Protein AF-0000000077902757 (afdb_homodimer)

pLDDT: mean 92.65, std 9.62, range [44.28, 98.81]

Secondary structure (DSSP, 8-state):
-EEEEEE-GGGHHHHHHHHHHTHHHHTTSEEEE-HHHHHHHHHHH---EEE---GGGTHHHHHHHHHHTT--SEEEEE--TTT--TTS--HHHHHHHHHHHT--EESSHHHHHHHHHHHHHTTTTHHHHHS---/-EEEEEE-GGGHHHHHHHHHHTHHHHTTSEEEE-HHHHHHHHHHH---EEE---GGGTHHHHHHHHHHTT--SEEEEE--TTT--TTS--HHHHHHHHHHHT--EESSHHHHHHHHHHHHHTTTTHHHHHS---

Foldseek 3Di:
DEEEEAEFPVCLVVSLVLCQVLVVLPLVHAAEYEAVSQVSNCVSHVRDYHYDHHQLVCRLVVVLVCLLVLNHQEYEYAYDPPDGDPSGDDPPSSVVSCVVSVHHYDHHDVSVVVVSVCSVVCVSVVSCVVPVPD/DEEEEAEFPVCLVVSLVLCQVLVVLPLVHAAEYEAVSQVSNCVSHVRDYHYDHHQLVCRLVVVLVCLLVLNHQEYEYAYDPPDGDPSGDDPPSSVVSCVVSVHHYDHHDVSVVVVSVCSVVCVSVVSCVVPVPD

Nearest PDB structures (foldseek):
  2xw6-assembly1_A  TM=9.861E-01  e=8.939E-17  Thermus sp. GH5
  1wo8-assembly1_A  TM=9.635E-01  e=6.778E-16  Thermus thermophilus HB8
  6f2c-assembly2_G  TM=9.630E-01  e=8.195E-16  Bacillus subtilis subsp. subtilis str. 168
  6phe-assembly1_B  TM=9.758E-01  e=2.404E-15  Elizabethkingia anophelis NUHP1
  1vmd-assembly1_A  TM=9.734E-01  e=1.143E-13  Thermotoga maritima

InterPro domains:
  IPR004363 Methylglyoxal synthase [MF_00549] (1-120)
  IPR004363 Methylglyoxal synthase [NF003559] (2-121)
  IPR004363 Methylglyoxal synthase [PIRSF006614] (1-131)
  IPR004363 Methylglyoxal synthase [PTHR30492] (2-118)
  IPR004363 Methylglyoxal synthase [TIGR00160] (2-121)
  IPR004363 Methylglyoxal synthase [cd01422] (2-116)
  IPR011607 Methylglyoxal synthase-like domain [PF02142] (15-107)
  IPR011607 Methylglyoxal synthase-like domain [PS51855] (1-134)
  IPR011607 Methylglyoxal synthase-like domain [SM00851] (14-107)
  IPR036914 Methylglyoxal synthase-like domain superfamily [G3DSA:3.40.50.1380] (1-133)
  IPR036914 Methylglyoxal synthase-like domain superfamily [SSF52335] (1-133)

Organism: NCBI:txid853

Sequence (268 aa):
MTIALIAHDSKKELMVQFCTAYCRILSQHKLVATGTTGKMIAEATGLQVQRFLAGVQGGDQQIASRIACNEVDLLLFFRDPINAKPSEPNEMTLLRLCDVHNIPMATNIATAEVLIHGLERGDLDWRDIVHPQNMTIALIAHDSKKELMVQFCTAYCRILSQHKLVATGTTGKMIAEATGLQVQRFLAGVQGGDQQIASRIACNEVDLLLFFRDPINAKPSEPNEMTLLRLCDVHNIPMATNIATAEVLIHGLERGDLDWRDIVHPQN

Structure (mmCIF, N/CA/C/O backbone):
data_AF-0000000077902757-model_v1
#
loop_
_entity.id
_entity.type
_entity.pdbx_description
1 polymer 'Methylglyoxal synthase'
#
loop_
_atom_site.group_PDB
_atom_site.id
_atom_site.type_symbol
_atom_site.label_atom_id
_atom_site.label_alt_id
_atom_site.label_comp_id
_atom_site.label_asym_id
_atom_site.label_entity_id
_atom_site.label_seq_id
_atom_site.pdbx_PDB_ins_code
_atom_site.Cartn_x
_atom_site.Cartn_y
_atom_site.Cartn_z
_atom_site.occupancy
_atom_site.B_iso_or_equiv
_atom_site.auth_seq_id
_atom_site.auth_comp_id
_atom_site.auth_asym_id
_atom_site.auth_atom_id
_atom_site.pdbx_PDB_model_num
ATOM 1 N N . MET A 1 1 ? -9.406 -9.25 -13.242 1 93.81 1 MET A N 1
ATOM 2 C CA . MET A 1 1 ? -8.195 -8.469 -12.992 1 93.81 1 MET A CA 1
ATOM 3 C C . MET A 1 1 ? -6.992 -9.383 -12.797 1 93.81 1 MET A C 1
ATOM 5 O O . MET A 1 1 ? -7.145 -10.547 -12.43 1 93.81 1 MET A O 1
ATOM 9 N N . THR A 1 2 ? -5.824 -8.898 -13.133 1 97.06 2 THR A N 1
ATOM 10 C CA . THR A 1 2 ? -4.59 -9.656 -12.938 1 97.06 2 THR A CA 1
ATOM 11 C C . THR A 1 2 ? -3.889 -9.234 -11.656 1 97.06 2 THR A C 1
ATOM 13 O O . THR A 1 2 ? -3.568 -8.055 -11.477 1 97.06 2 THR A O 1
ATOM 16 N N . ILE A 1 3 ? -3.643 -10.227 -10.789 1 98.38 3 ILE A N 1
ATOM 17 C CA . ILE A 1 3 ? -3.004 -9.977 -9.508 1 98.38 3 ILE A CA 1
ATOM 18 C C . ILE A 1 3 ? -1.622 -10.625 -9.477 1 98.38 3 ILE A C 1
ATOM 20 O O . ILE A 1 3 ? -1.487 -11.82 -9.727 1 98.38 3 ILE A O 1
ATOM 24 N N . ALA A 1 4 ? -0.635 -9.82 -9.234 1 98.62 4 ALA A N 1
ATOM 25 C CA . ALA A 1 4 ? 0.728 -10.328 -9.102 1 98.62 4 ALA A CA 1
ATOM 26 C C . ALA A 1 4 ? 1.08 -10.594 -7.645 1 98.62 4 ALA A C 1
ATOM 28 O O . ALA A 1 4 ? 0.84 -9.75 -6.777 1 98.62 4 ALA A O 1
ATOM 29 N N . LEU A 1 5 ? 1.651 -11.758 -7.391 1 98.5 5 LEU A N 1
ATOM 30 C CA . LEU A 1 5 ? 2.016 -12.203 -6.055 1 98.5 5 LEU A CA 1
ATOM 31 C C . LEU A 1 5 ? 3.52 -12.445 -5.949 1 98.5 5 LEU A C 1
ATOM 33 O O . LEU A 1 5 ? 4.07 -13.273 -6.676 1 98.5 5 LEU A O 1
ATOM 37 N N . ILE A 1 6 ? 4.191 -11.688 -5.145 1 97.25 6 ILE A N 1
ATOM 38 C CA . ILE A 1 6 ? 5.621 -11.805 -4.879 1 97.25 6 ILE A CA 1
ATOM 39 C C . ILE A 1 6 ? 5.867 -11.82 -3.373 1 97.25 6 ILE A C 1
ATOM 41 O O . ILE A 1 6 ? 5.227 -11.07 -2.627 1 97.25 6 ILE A O 1
ATOM 45 N N . ALA A 1 7 ? 6.734 -12.656 -2.916 1 96.44 7 ALA A N 1
ATOM 46 C CA . ALA A 1 7 ? 7.082 -12.672 -1.496 1 96.44 7 ALA A CA 1
ATOM 47 C C . ALA A 1 7 ? 8.562 -12.961 -1.295 1 96.44 7 ALA A C 1
ATOM 49 O O . ALA A 1 7 ? 9.141 -13.797 -1.994 1 96.44 7 ALA A O 1
ATOM 50 N N . HIS A 1 8 ? 9.164 -12.242 -0.387 1 95.06 8 HIS A N 1
ATOM 51 C CA . HIS A 1 8 ? 10.469 -12.664 0.106 1 95.06 8 HIS A CA 1
ATOM 52 C C . HIS A 1 8 ? 10.391 -14.039 0.765 1 95.06 8 HIS A C 1
ATOM 54 O O . HIS A 1 8 ? 9.32 -14.469 1.194 1 95.06 8 HIS A O 1
ATOM 60 N N . ASP A 1 9 ? 11.516 -14.672 0.869 1 93.81 9 ASP A N 1
ATOM 61 C CA . ASP A 1 9 ? 11.562 -16.047 1.339 1 93.81 9 ASP A CA 1
ATOM 62 C C . ASP A 1 9 ? 10.914 -16.188 2.715 1 93.81 9 ASP A C 1
ATOM 64 O O . ASP A 1 9 ? 10.094 -17.078 2.932 1 93.81 9 ASP A O 1
ATOM 68 N N . SER A 1 10 ? 11.203 -15.312 3.605 1 95 10 SER A N 1
ATOM 69 C CA . SER A 1 10 ? 10.719 -15.391 4.98 1 95 10 SER A CA 1
ATOM 70 C C . SER A 1 10 ? 9.234 -15.07 5.062 1 95 10 SER A C 1
ATOM 72 O O . SER A 1 10 ? 8.609 -15.266 6.109 1 95 10 SER A O 1
ATOM 74 N N . LYS A 1 11 ? 8.633 -14.602 3.961 1 96.62 11 LYS A N 1
ATOM 75 C CA . LYS A 1 11 ? 7.234 -14.18 3.971 1 96.62 11 LYS A CA 1
ATOM 76 C C . LYS A 1 11 ? 6.379 -15.086 3.092 1 96.62 11 LYS A C 1
ATOM 78 O O . LYS A 1 11 ? 5.172 -14.875 2.963 1 96.62 11 LYS A O 1
ATOM 83 N N . LYS A 1 12 ? 6.969 -16.094 2.482 1 97.19 12 LYS A N 1
ATOM 84 C CA . LYS A 1 12 ? 6.242 -16.969 1.566 1 97.19 12 LYS A CA 1
ATOM 85 C C . LYS A 1 12 ? 5.145 -17.734 2.295 1 97.19 12 LYS A C 1
ATOM 87 O O . LYS A 1 12 ? 4.043 -17.906 1.764 1 97.19 12 LYS A O 1
ATOM 92 N N . GLU A 1 13 ? 5.453 -18.172 3.492 1 98 13 GLU A N 1
ATOM 93 C CA . GLU A 1 13 ? 4.406 -18.859 4.242 1 98 13 GLU A CA 1
ATOM 94 C C . GLU A 1 13 ? 3.24 -17.938 4.551 1 98 13 GLU A C 1
ATOM 96 O O . GLU A 1 13 ? 2.078 -18.344 4.477 1 98 13 GLU A O 1
ATOM 101 N N . LEU A 1 14 ? 3.561 -16.719 4.895 1 98.12 14 LEU A N 1
ATOM 102 C CA . LEU A 1 14 ? 2.523 -15.727 5.129 1 98.12 14 LEU A CA 1
ATOM 103 C C . LEU A 1 14 ? 1.689 -15.5 3.873 1 98.12 14 LEU A C 1
ATOM 105 O O . LEU A 1 14 ? 0.463 -15.391 3.947 1 98.12 14 LEU A O 1
ATOM 109 N N . MET A 1 15 ? 2.316 -15.461 2.727 1 98.5 15 MET A N 1
ATOM 110 C CA . MET A 1 15 ? 1.624 -15.312 1.448 1 98.5 15 MET A CA 1
ATOM 111 C C . MET A 1 15 ? 0.686 -16.484 1.202 1 98.5 15 MET A C 1
ATOM 113 O O . MET A 1 15 ? -0.459 -16.297 0.787 1 98.5 15 MET A O 1
ATOM 117 N N . VAL A 1 16 ? 1.166 -17.641 1.497 1 98.81 16 VAL A N 1
ATOM 118 C CA . VAL A 1 16 ? 0.348 -18.844 1.322 1 98.81 16 VAL A CA 1
ATOM 119 C C . VAL A 1 16 ? -0.871 -18.766 2.24 1 98.81 16 VAL A C 1
ATOM 121 O O . VAL A 1 16 ? -1.995 -19.047 1.811 1 98.81 16 VAL A O 1
ATOM 124 N N . GLN A 1 17 ? -0.673 -18.391 3.477 1 98.75 17 GLN A N 1
ATOM 125 C CA . GLN A 1 17 ? -1.773 -18.25 4.426 1 98.75 17 GLN A CA 1
ATOM 126 C C . GLN A 1 17 ? -2.783 -17.219 3.947 1 98.75 17 GLN A C 1
ATOM 128 O O . GLN A 1 17 ? -3.994 -17.422 4.035 1 98.75 17 GLN A O 1
ATOM 133 N N . PHE A 1 18 ? -2.246 -16.109 3.473 1 98.62 18 PHE A N 1
ATOM 134 C CA . PHE A 1 18 ? -3.098 -15.055 2.939 1 98.62 18 PHE A CA 1
ATOM 135 C C . PHE A 1 18 ? -3.951 -15.578 1.788 1 98.62 18 PHE A C 1
ATOM 137 O O . PHE A 1 18 ? -5.164 -15.367 1.768 1 98.62 18 PHE A O 1
ATOM 144 N N . CYS A 1 19 ? -3.316 -16.281 0.844 1 98.75 19 CYS A N 1
ATOM 145 C CA . CYS A 1 19 ? -4.027 -16.781 -0.323 1 98.75 19 CYS A CA 1
ATOM 146 C C . CYS A 1 19 ? -5.027 -17.859 0.076 1 98.75 19 CYS A C 1
ATOM 148 O O . CYS A 1 19 ? -6.09 -17.984 -0.538 1 98.75 19 CYS A O 1
ATOM 150 N N . THR A 1 20 ? -4.684 -18.609 1.102 1 98.75 20 THR A N 1
ATOM 151 C CA . THR A 1 20 ? -5.621 -19.609 1.62 1 98.75 20 THR A CA 1
ATOM 152 C C . THR A 1 20 ? -6.852 -18.922 2.213 1 98.75 20 THR A C 1
ATOM 154 O O . THR A 1 20 ? -7.984 -19.312 1.914 1 98.75 20 THR A O 1
ATOM 157 N N . ALA A 1 21 ? -6.656 -17.938 3 1 98.31 21 ALA A N 1
ATOM 158 C CA . ALA A 1 21 ? -7.738 -17.234 3.68 1 98.31 21 ALA A CA 1
ATOM 159 C C . ALA A 1 21 ? -8.664 -16.547 2.678 1 98.31 21 ALA A C 1
ATOM 161 O O . ALA A 1 21 ? -9.875 -16.453 2.9 1 98.31 21 ALA A O 1
ATOM 162 N N . TYR A 1 22 ? -8.078 -16.125 1.622 1 98.19 22 TYR A N 1
ATOM 163 C CA . TYR A 1 22 ? -8.875 -15.344 0.684 1 98.19 22 TYR A CA 1
ATOM 164 C C . TYR A 1 22 ? -9.008 -16.062 -0.653 1 98.19 22 TYR A C 1
ATOM 166 O O . TYR A 1 22 ? -9.133 -15.422 -1.699 1 98.19 22 TYR A O 1
ATOM 174 N N . CYS A 1 23 ? -8.969 -17.312 -0.628 1 98.44 23 CYS A N 1
ATOM 175 C CA . CYS A 1 23 ? -8.992 -18.188 -1.799 1 98.44 23 CYS A CA 1
ATOM 176 C C . CYS A 1 23 ? -10.234 -17.938 -2.643 1 98.44 23 CYS A C 1
ATOM 178 O O . CYS A 1 23 ? -10.156 -17.891 -3.873 1 98.44 23 CYS A O 1
ATOM 180 N N . ARG A 1 24 ? -11.328 -17.719 -2.057 1 97.81 24 ARG A N 1
ATOM 181 C CA . ARG A 1 24 ? -12.578 -17.5 -2.766 1 97.81 24 ARG A CA 1
ATOM 182 C C . ARG A 1 24 ? -12.516 -16.234 -3.625 1 97.81 24 ARG A C 1
ATOM 184 O O . ARG A 1 24 ? -12.961 -16.234 -4.773 1 97.81 24 ARG A O 1
ATOM 191 N N . ILE A 1 25 ? -11.969 -15.203 -3.074 1 97.88 25 ILE A N 1
ATOM 192 C CA . ILE A 1 25 ? -11.867 -13.945 -3.803 1 97.88 25 ILE A CA 1
ATOM 193 C C . ILE A 1 25 ? -10.82 -14.07 -4.902 1 97.88 25 ILE A C 1
ATOM 195 O O . ILE A 1 25 ? -11.07 -13.703 -6.055 1 97.88 25 ILE A O 1
ATOM 199 N N . LEU A 1 26 ? -9.664 -14.664 -4.598 1 98.31 26 LEU A N 1
ATOM 200 C CA . LEU A 1 26 ? -8.523 -14.734 -5.504 1 98.31 26 LEU A CA 1
ATOM 201 C C . LEU A 1 26 ? -8.828 -15.641 -6.688 1 98.31 26 LEU A C 1
ATOM 203 O O . LEU A 1 26 ? -8.336 -15.414 -7.797 1 98.31 26 LEU A O 1
ATOM 207 N N . SER A 1 27 ? -9.688 -16.641 -6.473 1 98.31 27 SER A N 1
ATOM 208 C CA . SER A 1 27 ? -9.992 -17.625 -7.512 1 98.31 27 SER A CA 1
ATOM 209 C C . SER A 1 27 ? -10.758 -16.984 -8.664 1 98.31 27 SER A C 1
ATOM 211 O O . SER A 1 27 ? -10.859 -17.562 -9.75 1 98.31 27 SER A O 1
ATOM 213 N N . GLN A 1 28 ? -11.258 -15.805 -8.469 1 97.25 28 GLN A N 1
ATOM 214 C CA . GLN A 1 28 ? -12.039 -15.117 -9.484 1 97.25 28 GLN A CA 1
ATOM 215 C C . GLN A 1 28 ? -11.156 -14.234 -10.359 1 97.25 28 GLN A C 1
ATOM 217 O O . GLN A 1 28 ? -11.656 -13.531 -11.242 1 97.25 28 GLN A O 1
ATOM 222 N N . HIS A 1 29 ? -9.883 -14.297 -10.203 1 97.31 29 HIS A N 1
ATOM 223 C CA . HIS A 1 29 ? -8.945 -13.43 -10.898 1 97.31 29 HIS A CA 1
ATOM 224 C C . HIS A 1 29 ? -7.785 -14.227 -11.484 1 97.31 29 HIS A C 1
ATOM 226 O O . HIS A 1 29 ? -7.629 -15.414 -11.188 1 97.31 29 HIS A O 1
ATOM 232 N N . LYS A 1 30 ? -7.098 -13.578 -12.422 1 97.88 30 LYS A N 1
ATOM 233 C CA . LYS A 1 30 ? -5.855 -14.156 -12.93 1 97.88 30 LYS A CA 1
ATOM 234 C C . LYS A 1 30 ? -4.695 -13.891 -11.977 1 97.88 30 LYS A C 1
ATOM 236 O O . LYS A 1 30 ? -4.422 -12.742 -11.617 1 97.88 30 LYS A O 1
ATOM 241 N N . LEU A 1 31 ? -4.074 -14.969 -11.578 1 98.69 31 LEU A N 1
ATOM 242 C CA . LEU A 1 31 ? -2.959 -14.836 -10.641 1 98.69 31 LEU A CA 1
ATOM 243 C C . LEU A 1 31 ? -1.633 -15.125 -11.336 1 98.69 31 LEU A C 1
ATOM 245 O O . LEU A 1 31 ? -1.51 -16.109 -12.062 1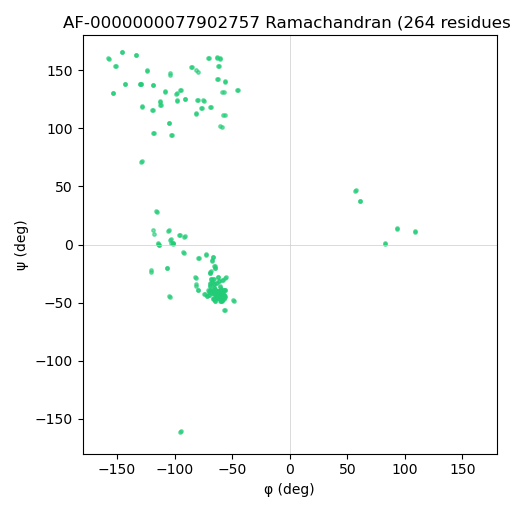 98.69 31 LEU A O 1
ATOM 249 N N . VAL A 1 32 ? -0.68 -14.266 -11.148 1 98.69 32 VAL A N 1
ATOM 250 C CA . VAL A 1 32 ? 0.696 -14.492 -11.578 1 98.69 32 VAL A CA 1
ATOM 251 C C . VAL A 1 32 ? 1.639 -14.367 -10.383 1 98.69 32 VAL A C 1
ATOM 253 O O . VAL A 1 32 ? 1.383 -13.594 -9.461 1 98.69 32 VAL A O 1
ATOM 256 N N . ALA A 1 33 ? 2.74 -15.109 -10.422 1 98.31 33 ALA A N 1
ATOM 257 C CA . ALA A 1 33 ? 3.662 -15.094 -9.289 1 98.31 33 ALA A CA 1
ATOM 258 C C . ALA A 1 33 ? 5.062 -15.523 -9.719 1 98.31 33 ALA A C 1
ATOM 260 O O . ALA A 1 33 ? 5.238 -16.109 -10.797 1 98.31 33 ALA A O 1
ATOM 261 N N . THR A 1 34 ? 6.016 -15.141 -8.891 1 96.06 34 THR A N 1
ATOM 262 C CA . THR A 1 34 ? 7.34 -15.727 -9.078 1 96.06 34 THR A CA 1
ATOM 263 C C . THR A 1 34 ? 7.297 -17.234 -8.852 1 96.06 34 THR A C 1
ATOM 265 O O . THR A 1 34 ? 6.379 -17.75 -8.211 1 96.06 34 THR A O 1
ATOM 268 N N . GLY A 1 35 ? 8.281 -17.922 -9.344 1 95.94 35 GLY A N 1
ATOM 269 C CA . GLY A 1 35 ? 8.25 -19.359 -9.484 1 95.94 35 GLY A CA 1
ATOM 270 C C . GLY A 1 35 ? 7.992 -20.078 -8.172 1 95.94 35 GLY A C 1
ATOM 271 O O . GLY A 1 35 ? 7.023 -20.844 -8.055 1 95.94 35 GLY A O 1
ATOM 272 N N . THR A 1 36 ? 8.797 -19.859 -7.164 1 95.12 36 THR A N 1
ATOM 273 C CA . THR A 1 36 ? 8.68 -20.578 -5.898 1 95.12 36 THR A CA 1
ATOM 274 C C . THR A 1 36 ? 7.426 -20.141 -5.148 1 95.12 36 THR A C 1
ATOM 276 O O . THR A 1 36 ? 6.676 -20.984 -4.645 1 95.12 36 THR A O 1
ATOM 279 N N . THR A 1 37 ? 7.121 -18.891 -5.09 1 97 37 THR A N 1
ATOM 280 C CA . THR A 1 37 ? 5.918 -18.375 -4.445 1 97 37 THR A CA 1
ATOM 281 C C . THR A 1 37 ? 4.668 -18.969 -5.086 1 97 37 THR A C 1
ATOM 283 O O . THR A 1 37 ? 3.779 -19.453 -4.387 1 97 37 THR A O 1
ATOM 286 N N . GLY A 1 38 ? 4.633 -18.938 -6.387 1 98.31 38 GLY A N 1
ATOM 287 C CA . GLY A 1 38 ? 3.486 -19.469 -7.109 1 98.31 38 GLY A CA 1
ATOM 288 C C . GLY A 1 38 ? 3.262 -20.953 -6.875 1 98.31 38 GLY A C 1
ATOM 289 O O . GLY A 1 38 ? 2.121 -21.391 -6.73 1 98.31 38 GLY A O 1
ATOM 290 N N . LYS A 1 39 ? 4.355 -21.672 -6.859 1 98.38 39 LYS A N 1
ATOM 291 C CA . LYS A 1 39 ? 4.262 -23.109 -6.613 1 98.38 39 LYS A CA 1
ATOM 292 C C . LYS A 1 39 ? 3.652 -23.391 -5.242 1 98.38 39 LYS A C 1
ATOM 294 O O . LYS A 1 39 ? 2.727 -24.188 -5.121 1 98.38 39 LYS A O 1
ATOM 299 N N . MET A 1 40 ? 4.141 -22.703 -4.238 1 98.5 40 MET A N 1
ATOM 300 C CA . MET A 1 40 ? 3.672 -22.906 -2.873 1 98.5 40 MET A CA 1
ATOM 301 C C . MET A 1 40 ? 2.193 -22.562 -2.748 1 98.5 40 MET A C 1
ATOM 303 O O . MET A 1 40 ? 1.435 -23.281 -2.09 1 98.5 40 MET A O 1
ATOM 307 N N . ILE A 1 41 ? 1.804 -21.484 -3.393 1 98.75 41 ILE A N 1
ATOM 308 C CA . ILE A 1 41 ? 0.412 -21.047 -3.35 1 98.75 41 ILE A CA 1
ATOM 309 C C . ILE A 1 41 ? -0.476 -22.078 -4.031 1 98.75 41 ILE A C 1
ATOM 311 O O . ILE A 1 41 ? -1.488 -22.5 -3.467 1 98.75 41 ILE A O 1
ATOM 315 N N . ALA A 1 42 ? -0.074 -22.484 -5.219 1 98.69 42 ALA A N 1
ATOM 316 C CA . ALA A 1 42 ? -0.876 -23.438 -5.988 1 98.69 42 ALA A CA 1
ATOM 317 C C . ALA A 1 42 ? -1.033 -24.75 -5.234 1 98.69 42 ALA A C 1
ATOM 319 O O . ALA A 1 42 ? -2.133 -25.312 -5.164 1 98.69 42 ALA A O 1
ATOM 320 N N . GLU A 1 43 ? -0.022 -25.219 -4.699 1 98.62 43 GLU A N 1
ATOM 321 C CA . GLU A 1 43 ? -0.038 -26.5 -3.992 1 98.62 43 GLU A CA 1
ATOM 322 C C . GLU A 1 43 ? -0.913 -26.422 -2.744 1 98.62 43 GLU A C 1
ATOM 324 O O . GLU A 1 43 ? -1.611 -27.375 -2.412 1 98.62 43 GLU A O 1
ATOM 329 N N . ALA A 1 44 ? -0.906 -25.312 -2.062 1 98.56 44 ALA A N 1
ATOM 330 C CA . ALA A 1 44 ? -1.602 -25.188 -0.785 1 98.56 44 ALA A CA 1
ATOM 331 C C . ALA A 1 44 ? -3.088 -24.906 -0.997 1 98.56 44 ALA A C 1
ATOM 333 O O . ALA A 1 44 ? -3.92 -25.281 -0.167 1 98.56 44 ALA A O 1
ATOM 334 N N . THR A 1 45 ? -3.436 -24.281 -2.078 1 98.38 45 THR A N 1
ATOM 335 C CA . THR A 1 45 ? -4.789 -23.734 -2.17 1 98.38 45 THR A CA 1
ATOM 336 C C . THR A 1 45 ? -5.527 -24.344 -3.361 1 98.38 45 THR A C 1
ATOM 338 O O . THR A 1 45 ? -6.754 -24.25 -3.447 1 98.38 45 THR A O 1
ATOM 341 N N . GLY A 1 46 ? -4.809 -24.828 -4.332 1 98.31 46 GLY A N 1
ATOM 342 C CA . GLY A 1 46 ? -5.406 -25.297 -5.57 1 98.31 46 GLY A CA 1
ATOM 343 C C . GLY A 1 46 ? -5.684 -24.172 -6.559 1 98.31 46 GLY A C 1
ATOM 344 O O . GLY A 1 46 ? -6.195 -24.422 -7.652 1 98.31 46 GLY A O 1
ATOM 345 N N . LEU A 1 47 ? -5.355 -22.969 -6.238 1 98.56 47 LEU A N 1
ATOM 346 C CA . LEU A 1 47 ? -5.535 -21.844 -7.145 1 98.56 47 LEU A CA 1
ATOM 347 C C . LEU A 1 47 ? -4.684 -22 -8.398 1 98.56 47 LEU A C 1
ATOM 349 O O . LEU A 1 47 ? -3.555 -22.5 -8.328 1 98.56 47 LEU A O 1
ATOM 353 N N . GLN A 1 48 ? -5.215 -21.609 -9.508 1 98.31 48 GLN A N 1
ATOM 354 C CA . GLN A 1 48 ? -4.414 -21.516 -10.719 1 98.31 48 GLN A CA 1
ATOM 355 C C . GLN A 1 48 ? -3.518 -20.281 -10.711 1 98.31 48 GLN A C 1
ATOM 357 O O . GLN A 1 48 ? -4.012 -19.156 -10.68 1 98.31 48 GLN A O 1
ATOM 362 N N . VAL A 1 49 ? -2.248 -20.5 -10.742 1 98.62 49 VAL A N 1
ATOM 363 C CA . VAL A 1 49 ? -1.273 -19.422 -10.695 1 98.62 49 VAL A CA 1
ATOM 364 C C . VAL A 1 49 ? -0.281 -19.562 -11.844 1 98.62 49 VAL A C 1
ATOM 366 O O . VAL A 1 49 ? 0.363 -20.609 -11.992 1 98.62 49 VAL A O 1
ATOM 369 N N . GLN A 1 50 ? -0.231 -18.594 -12.711 1 98.69 50 GLN A N 1
ATOM 370 C CA . GLN A 1 50 ? 0.863 -18.562 -13.672 1 98.69 50 GLN A CA 1
ATOM 371 C C . GLN A 1 50 ? 2.193 -18.266 -12.984 1 98.69 50 GLN A C 1
ATOM 373 O O . GLN A 1 50 ? 2.371 -17.203 -12.398 1 98.69 50 GLN A O 1
ATOM 378 N N . ARG A 1 51 ? 3.064 -19.188 -13.094 1 98.19 51 ARG A N 1
ATOM 379 C CA . ARG A 1 51 ? 4.363 -19.062 -12.438 1 98.19 51 ARG A CA 1
ATOM 380 C C . ARG A 1 51 ? 5.43 -18.578 -13.414 1 98.19 51 ARG A C 1
AT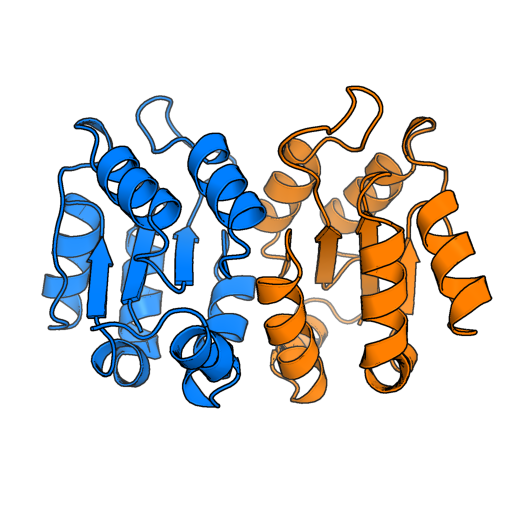OM 382 O O . ARG A 1 51 ? 5.562 -19.125 -14.516 1 98.19 51 ARG A O 1
ATOM 389 N N . PHE A 1 52 ? 6.133 -17.578 -13.008 1 97.12 52 PHE A N 1
ATOM 390 C CA . PHE A 1 52 ? 7.312 -17.141 -13.742 1 97.12 52 PHE A CA 1
ATOM 391 C C . PHE A 1 52 ? 8.578 -17.766 -13.172 1 97.12 52 PHE A C 1
ATOM 393 O O . PHE A 1 52 ? 8.531 -18.844 -12.586 1 97.12 52 PHE A O 1
ATOM 400 N N . LEU A 1 53 ? 9.734 -17.156 -13.484 1 94.62 53 LEU A N 1
ATOM 401 C CA . LEU A 1 53 ? 10.984 -17.672 -12.938 1 94.62 53 LEU A CA 1
ATOM 402 C C . LEU A 1 53 ? 11.078 -17.391 -11.438 1 94.62 53 LEU A C 1
ATOM 404 O O . LEU A 1 53 ? 10.336 -16.562 -10.914 1 94.62 53 LEU A O 1
ATOM 408 N N . ALA A 1 54 ? 11.922 -18.141 -10.852 1 90.75 54 ALA A N 1
ATOM 409 C CA . ALA A 1 54 ? 12.211 -17.812 -9.453 1 90.75 54 ALA A CA 1
ATOM 410 C C . ALA A 1 54 ? 12.82 -16.422 -9.328 1 90.75 54 ALA A C 1
ATOM 412 O O . ALA A 1 54 ? 13.375 -15.891 -10.297 1 90.75 54 ALA A O 1
ATOM 413 N N . GLY A 1 55 ? 12.609 -15.797 -8.133 1 86.62 55 GLY A N 1
ATOM 414 C CA . GLY A 1 55 ? 13.141 -14.461 -7.914 1 86.62 55 GLY A CA 1
ATOM 415 C C . GLY A 1 55 ? 14.602 -14.328 -8.297 1 86.62 55 GLY A C 1
ATOM 416 O O . GLY A 1 55 ? 14.969 -13.43 -9.062 1 86.62 55 GLY A O 1
ATOM 417 N N . VAL A 1 56 ? 15.453 -15.258 -7.844 1 85.75 56 VAL A N 1
ATOM 418 C CA . VAL A 1 56 ? 16.891 -15.203 -8.055 1 85.75 56 VAL A CA 1
ATOM 419 C C . VAL A 1 56 ? 17.203 -15.336 -9.539 1 85.75 56 VAL A C 1
ATOM 421 O O . VAL A 1 56 ? 18.297 -14.977 -9.984 1 85.75 56 VAL A O 1
ATOM 424 N N . GLN A 1 57 ? 16.25 -15.836 -10.289 1 92 57 GLN A N 1
ATOM 425 C CA . GLN A 1 57 ? 16.453 -16.047 -11.719 1 92 57 GLN A CA 1
ATOM 426 C C . GLN A 1 57 ? 15.797 -14.938 -12.531 1 92 57 GLN A C 1
ATOM 428 O O . GLN A 1 57 ? 15.781 -15 -13.766 1 92 57 GLN A O 1
ATOM 433 N N . GLY A 1 58 ? 15.18 -13.977 -11.922 1 91.56 58 GLY A N 1
ATOM 434 C CA . GLY A 1 58 ? 14.617 -12.844 -12.633 1 91.56 58 GLY A CA 1
ATOM 435 C C . GLY A 1 58 ? 13.102 -12.852 -12.672 1 91.56 58 GLY A C 1
ATOM 436 O O . GLY A 1 58 ? 12.5 -12.156 -13.492 1 91.56 58 GLY A O 1
ATOM 437 N N . GLY A 1 59 ? 12.445 -13.711 -11.898 1 93.62 59 GLY A N 1
ATOM 438 C CA . GLY A 1 59 ? 10.992 -13.75 -11.883 1 93.62 59 GLY A CA 1
ATOM 439 C C . GLY A 1 59 ? 10.359 -12.414 -11.539 1 93.62 59 GLY A C 1
ATOM 440 O O . GLY A 1 59 ? 9.305 -12.07 -12.078 1 93.62 59 GLY A O 1
ATOM 441 N N . ASP A 1 60 ? 10.938 -11.688 -10.617 1 93.81 60 ASP A N 1
ATOM 442 C CA . ASP A 1 60 ? 10.422 -10.375 -10.234 1 93.81 60 ASP A CA 1
ATOM 443 C C . ASP A 1 60 ? 10.539 -9.383 -11.391 1 93.81 60 ASP A C 1
ATOM 445 O O . ASP A 1 60 ? 9.695 -8.5 -11.547 1 93.81 60 ASP A O 1
ATOM 449 N N . GLN A 1 61 ? 11.602 -9.508 -12.227 1 94.06 61 GLN A N 1
ATOM 450 C CA . GLN A 1 61 ? 11.742 -8.641 -13.391 1 94.06 61 GLN A CA 1
ATOM 451 C C . GLN A 1 61 ? 10.688 -8.953 -14.445 1 94.06 61 GLN A C 1
ATOM 453 O O . GLN A 1 61 ? 10.211 -8.055 -15.141 1 94.06 61 GLN A O 1
ATOM 458 N N . GLN A 1 62 ? 10.367 -10.227 -14.57 1 95.88 62 GLN A N 1
ATOM 459 C CA . GLN A 1 62 ? 9.281 -10.594 -15.477 1 95.88 62 GLN A CA 1
ATOM 460 C C . GLN A 1 62 ? 7.969 -9.938 -15.062 1 95.88 62 GLN A C 1
ATOM 462 O O . GLN A 1 62 ? 7.246 -9.398 -15.906 1 95.88 62 GLN A O 1
ATOM 467 N N . ILE A 1 63 ? 7.672 -9.93 -13.781 1 96.38 63 ILE A N 1
ATOM 468 C CA . ILE A 1 63 ? 6.461 -9.297 -13.266 1 96.38 63 ILE A CA 1
ATOM 469 C C . ILE A 1 63 ? 6.57 -7.785 -13.406 1 96.38 63 ILE A C 1
ATOM 471 O O . ILE A 1 63 ? 5.609 -7.121 -13.805 1 96.38 63 ILE A O 1
ATOM 475 N N . ALA A 1 64 ? 7.766 -7.238 -13.125 1 96.12 64 ALA A N 1
ATOM 476 C CA . ALA A 1 64 ? 7.996 -5.809 -13.289 1 96.12 64 ALA A CA 1
ATOM 477 C C . ALA A 1 64 ? 7.699 -5.363 -14.719 1 96.12 64 ALA A C 1
ATOM 479 O O . ALA A 1 64 ? 7.086 -4.316 -14.938 1 96.12 64 ALA A O 1
ATOM 480 N N . SER A 1 65 ? 8.156 -6.16 -15.641 1 96.56 65 SER A N 1
ATOM 481 C CA . SER A 1 65 ? 7.898 -5.863 -17.047 1 96.56 65 SER A CA 1
ATOM 482 C C . SER A 1 65 ? 6.402 -5.809 -17.328 1 96.56 65 SER A C 1
ATOM 484 O O . SER A 1 65 ? 5.938 -4.945 -18.078 1 96.56 65 SER A O 1
ATOM 486 N N . ARG A 1 66 ? 5.648 -6.641 -16.75 1 96.31 66 ARG A N 1
ATOM 487 C CA . ARG A 1 66 ? 4.203 -6.668 -16.938 1 96.31 66 ARG A CA 1
ATOM 488 C C . ARG A 1 66 ? 3.543 -5.457 -16.297 1 96.31 66 ARG A C 1
ATOM 490 O O . ARG A 1 66 ? 2.578 -4.906 -16.828 1 96.31 66 ARG A O 1
ATOM 497 N N . ILE A 1 67 ? 3.998 -5.078 -15.133 1 96.06 67 ILE A N 1
ATOM 498 C CA . ILE A 1 67 ? 3.508 -3.861 -14.492 1 96.06 67 ILE A CA 1
ATOM 499 C C . ILE A 1 67 ? 3.773 -2.658 -15.391 1 96.06 67 ILE A C 1
ATOM 501 O O . ILE A 1 67 ? 2.885 -1.832 -15.609 1 96.06 67 ILE A O 1
ATOM 505 N N . ALA A 1 68 ? 4.977 -2.627 -15.977 1 95.31 68 ALA A N 1
ATOM 506 C CA . ALA A 1 68 ? 5.363 -1.525 -16.859 1 95.31 68 ALA A CA 1
ATOM 507 C C . ALA A 1 68 ? 4.445 -1.451 -18.078 1 95.31 68 ALA A C 1
ATOM 509 O O . ALA A 1 68 ? 4.176 -0.364 -18.594 1 95.31 68 ALA A O 1
ATOM 510 N N . CYS A 1 69 ? 3.9 -2.576 -18.453 1 95.5 69 CYS A N 1
ATOM 511 C CA . CYS A 1 69 ? 3.031 -2.646 -19.625 1 95.5 69 CYS A CA 1
ATOM 512 C C . CYS A 1 69 ? 1.564 -2.553 -19.219 1 95.5 69 CYS A C 1
ATOM 514 O O . CYS A 1 69 ? 0.675 -2.799 -20.047 1 95.5 69 CYS A O 1
ATOM 516 N N . ASN A 1 70 ? 1.343 -2.271 -17.984 1 94.5 70 ASN A N 1
ATOM 517 C CA . ASN A 1 70 ? -0.005 -2.133 -17.438 1 94.5 70 ASN A CA 1
ATOM 518 C C . ASN A 1 70 ? -0.8 -3.43 -17.578 1 94.5 70 ASN A C 1
ATOM 520 O O . ASN A 1 70 ? -2.006 -3.398 -17.828 1 94.5 70 ASN A O 1
ATOM 524 N N . GLU A 1 71 ? -0.12 -4.594 -17.391 1 95.75 71 GLU A N 1
ATOM 525 C CA . GLU A 1 71 ? -0.746 -5.906 -17.484 1 95.75 71 GLU A CA 1
ATOM 526 C C . GLU A 1 71 ? -1.04 -6.488 -16.109 1 95.75 71 GLU A C 1
ATOM 528 O O . GLU A 1 71 ? -1.507 -7.625 -16 1 95.75 71 GLU A O 1
ATOM 533 N N . VAL A 1 72 ? -0.731 -5.766 -15.086 1 96.94 72 VAL A N 1
ATOM 534 C CA . VAL A 1 72 ? -1.027 -6.125 -13.703 1 96.94 72 VAL A CA 1
ATOM 535 C C . VAL A 1 72 ? -1.941 -5.074 -13.078 1 96.94 72 VAL A C 1
ATOM 537 O O . VAL A 1 72 ? -1.707 -3.871 -13.227 1 96.94 72 VAL A O 1
ATOM 540 N N . ASP A 1 73 ? -2.92 -5.504 -12.352 1 97 73 ASP A N 1
ATOM 541 C CA . ASP A 1 73 ? -3.906 -4.578 -11.797 1 97 73 ASP A CA 1
ATOM 542 C C . ASP A 1 73 ? -3.709 -4.395 -10.297 1 97 73 ASP A C 1
ATOM 544 O O . ASP A 1 73 ? -4.23 -3.443 -9.711 1 97 73 ASP A O 1
ATOM 548 N N . LEU A 1 74 ? -3.051 -5.328 -9.742 1 98.19 74 LEU A N 1
ATOM 549 C CA . LEU A 1 74 ? -2.799 -5.32 -8.305 1 98.19 74 LEU A CA 1
ATOM 550 C C . LEU A 1 74 ? -1.521 -6.086 -7.973 1 98.19 74 LEU A C 1
ATOM 552 O O . LEU A 1 74 ? -1.309 -7.195 -8.469 1 98.19 74 LEU A O 1
ATOM 556 N N . LEU A 1 75 ? -0.657 -5.473 -7.195 1 98.38 75 LEU A N 1
ATOM 557 C CA . LEU A 1 75 ? 0.555 -6.148 -6.742 1 98.38 75 LEU A CA 1
ATOM 558 C C . LEU A 1 75 ? 0.505 -6.398 -5.238 1 98.38 75 LEU A C 1
ATOM 560 O O . LEU A 1 75 ? 0.335 -5.465 -4.453 1 98.38 75 LEU A O 1
ATOM 564 N N . LEU A 1 76 ? 0.58 -7.641 -4.867 1 98.5 76 LEU A N 1
ATOM 565 C CA . LEU A 1 76 ? 0.826 -8.023 -3.482 1 98.5 76 LEU A CA 1
ATOM 566 C C . LEU A 1 76 ? 2.26 -8.516 -3.299 1 98.5 76 LEU A C 1
ATOM 568 O O . LEU A 1 76 ? 2.613 -9.602 -3.764 1 98.5 76 LEU A O 1
ATOM 572 N N . PHE A 1 77 ? 3.062 -7.672 -2.717 1 97.44 77 PHE A N 1
ATOM 573 C CA . PHE A 1 77 ? 4.477 -7.945 -2.496 1 97.44 77 PHE A CA 1
ATOM 574 C C . PHE A 1 77 ? 4.801 -7.953 -1.006 1 97.44 77 PHE A C 1
ATOM 576 O O . PHE A 1 77 ? 5.043 -6.898 -0.414 1 97.44 77 PHE A O 1
ATOM 583 N N . PHE A 1 78 ? 4.812 -9.195 -0.435 1 96.62 78 PHE A N 1
ATOM 584 C CA . PHE A 1 78 ? 5.133 -9.297 0.985 1 96.62 78 PHE A CA 1
ATOM 585 C C . PHE A 1 78 ? 6.641 -9.266 1.205 1 96.62 78 PHE A C 1
ATOM 587 O O . PHE A 1 78 ? 7.336 -10.234 0.887 1 96.62 78 PHE A O 1
ATOM 594 N N . ARG A 1 79 ? 7.066 -8.203 1.813 1 92.25 79 ARG A N 1
ATOM 595 C CA . ARG A 1 79 ? 8.484 -7.93 1.993 1 92.25 79 ARG A CA 1
ATOM 596 C C . ARG A 1 79 ? 8.922 -8.219 3.426 1 92.25 79 ARG A C 1
ATOM 598 O O . ARG A 1 79 ? 8.125 -8.102 4.359 1 92.25 79 ARG A O 1
ATOM 605 N N . ASP A 1 80 ? 10.203 -8.664 3.531 1 91.25 80 ASP A N 1
ATOM 606 C CA . ASP A 1 80 ? 10.883 -8.766 4.82 1 91.25 80 ASP A CA 1
ATOM 607 C C . ASP A 1 80 ? 11.867 -7.609 5.012 1 91.25 80 ASP A C 1
ATOM 609 O O . ASP A 1 80 ? 13.016 -7.684 4.578 1 91.25 80 ASP A O 1
ATOM 613 N N . PRO A 1 81 ? 11.43 -6.559 5.648 1 85.5 81 PRO A N 1
ATOM 614 C CA . PRO A 1 81 ? 12.273 -5.367 5.77 1 85.5 81 PRO A CA 1
ATOM 615 C C . PRO A 1 81 ? 13.508 -5.602 6.629 1 85.5 81 PRO A C 1
ATOM 617 O O . PRO A 1 81 ? 14.422 -4.777 6.641 1 85.5 81 PRO A O 1
ATOM 620 N N . ILE A 1 82 ? 13.594 -6.68 7.316 1 85.25 82 ILE A N 1
ATOM 621 C CA . ILE A 1 82 ? 14.664 -6.93 8.273 1 85.25 82 ILE A CA 1
ATOM 622 C C . ILE A 1 82 ? 15.672 -7.91 7.68 1 85.25 82 ILE A C 1
ATOM 624 O O . ILE A 1 82 ? 16.875 -7.664 7.703 1 85.25 82 ILE A O 1
ATOM 628 N N . ASN A 1 83 ? 15.281 -8.953 7.07 1 83.38 83 ASN A N 1
ATOM 629 C CA . ASN A 1 83 ? 16.156 -10.07 6.73 1 83.38 83 ASN A CA 1
ATOM 630 C C . ASN A 1 83 ? 16.234 -10.281 5.223 1 83.38 83 ASN A C 1
ATOM 632 O O . ASN A 1 83 ? 16.703 -11.328 4.762 1 83.38 83 ASN A O 1
ATOM 636 N N . ALA A 1 84 ? 15.742 -9.312 4.484 1 77.88 84 ALA A N 1
ATOM 637 C CA . ALA A 1 84 ? 15.742 -9.516 3.037 1 77.88 84 ALA A CA 1
ATOM 638 C C . ALA A 1 84 ? 17.156 -9.75 2.521 1 77.88 84 ALA A C 1
ATOM 640 O O . ALA A 1 84 ? 18.094 -9.023 2.887 1 77.88 84 ALA A O 1
ATOM 641 N N . LYS A 1 85 ? 17.281 -10.703 1.785 1 78.06 85 LYS A N 1
ATOM 642 C CA . LYS A 1 85 ? 18.547 -11.047 1.165 1 78.06 85 LYS A CA 1
ATOM 643 C C . LYS A 1 85 ? 18.75 -10.273 -0.135 1 78.06 85 LYS A C 1
ATOM 645 O O . LYS A 1 85 ? 17.781 -9.852 -0.774 1 78.06 85 LYS A O 1
ATOM 650 N N . PRO A 1 86 ? 20.078 -10.047 -0.505 1 71.94 86 PRO A N 1
ATOM 651 C CA . PRO A 1 86 ? 20.359 -9.336 -1.756 1 71.94 86 PRO A CA 1
ATOM 652 C C . PRO A 1 86 ? 19.703 -10.008 -2.969 1 71.94 86 PRO A C 1
ATOM 654 O O . PRO A 1 86 ? 19.375 -9.328 -3.941 1 71.94 86 PRO A O 1
ATOM 657 N N . SER A 1 87 ? 19.5 -11.305 -2.93 1 69.25 87 SER A N 1
ATOM 658 C CA . SER A 1 87 ? 18.953 -12.055 -4.059 1 69.25 87 SER A CA 1
ATOM 659 C C . SER A 1 87 ? 17.438 -11.898 -4.152 1 69.25 87 SER A C 1
ATOM 661 O O . SER A 1 87 ? 16.844 -12.25 -5.168 1 69.25 87 SER A O 1
ATOM 663 N N . GLU A 1 88 ? 16.875 -11.367 -3.162 1 78.38 88 GLU A N 1
ATOM 664 C CA . GLU A 1 88 ? 15.43 -11.227 -3.137 1 78.38 88 GLU A CA 1
ATOM 665 C C . GLU A 1 88 ? 14.977 -10.023 -3.965 1 78.38 88 GLU A C 1
ATOM 667 O O . GLU A 1 88 ? 15.75 -9.086 -4.176 1 78.38 88 GLU A O 1
ATOM 672 N N . PRO A 1 89 ? 13.812 -10.164 -4.531 1 71.19 89 PRO A N 1
ATOM 673 C CA . PRO A 1 89 ? 13.312 -9.086 -5.387 1 71.19 89 PRO A CA 1
ATOM 674 C C . PRO A 1 89 ? 13.508 -7.707 -4.77 1 71.19 89 PRO A C 1
ATOM 676 O O . PRO A 1 89 ? 13.352 -7.539 -3.557 1 71.19 89 PRO A O 1
ATOM 679 N N . ASN A 1 90 ? 14.031 -6.863 -5.676 1 67.06 90 ASN A N 1
ATOM 680 C CA . ASN A 1 90 ? 14.227 -5.484 -5.234 1 67.06 90 ASN A CA 1
ATOM 681 C C . ASN A 1 90 ? 12.906 -4.73 -5.148 1 67.06 90 ASN A C 1
ATOM 683 O O . ASN A 1 90 ? 12.156 -4.656 -6.129 1 67.06 90 ASN A O 1
ATOM 687 N N . GLU A 1 91 ? 12.609 -4.223 -4.098 1 72.31 91 GLU A N 1
ATOM 688 C CA . GLU A 1 91 ? 11.367 -3.516 -3.789 1 72.31 91 GLU A CA 1
ATOM 689 C C . GLU A 1 91 ? 11.281 -2.189 -4.539 1 72.31 91 GLU A C 1
ATOM 691 O O . GLU A 1 91 ? 10.211 -1.793 -4.996 1 72.31 91 GLU A O 1
ATOM 696 N N . MET A 1 92 ? 12.477 -1.724 -4.855 1 80.12 92 MET A N 1
ATOM 697 C CA . MET A 1 92 ? 12.461 -0.345 -5.336 1 80.12 92 MET A CA 1
ATOM 698 C C . MET A 1 92 ? 11.891 -0.269 -6.754 1 80.12 92 MET A C 1
ATOM 700 O O . MET A 1 92 ? 11.07 0.596 -7.051 1 80.12 92 MET A O 1
ATOM 704 N N . THR A 1 93 ? 12.328 -1.222 -7.582 1 87.44 93 THR A N 1
ATOM 705 C CA . THR A 1 93 ? 11.859 -1.194 -8.961 1 87.44 93 THR A CA 1
ATOM 706 C C . THR A 1 93 ? 10.359 -1.473 -9.031 1 87.44 93 THR A C 1
ATOM 708 O O . THR A 1 93 ? 9.617 -0.738 -9.688 1 87.44 93 THR A O 1
ATOM 711 N N . LEU A 1 94 ? 9.891 -2.465 -8.344 1 93.25 94 LEU A N 1
ATOM 712 C CA . LEU A 1 94 ? 8.484 -2.85 -8.375 1 93.25 94 LEU A CA 1
ATOM 713 C C . LEU A 1 94 ? 7.602 -1.735 -7.82 1 93.25 94 LEU A C 1
ATOM 715 O O . LEU A 1 94 ? 6.598 -1.368 -8.438 1 93.25 94 LEU A O 1
ATOM 719 N N . LEU A 1 95 ? 8.031 -1.178 -6.68 1 92.31 95 LEU A N 1
ATOM 720 C CA . LEU A 1 95 ? 7.254 -0.117 -6.043 1 92.31 95 LEU A CA 1
ATOM 721 C C . LEU A 1 95 ? 7.223 1.132 -6.918 1 92.31 95 LEU A C 1
ATOM 723 O O . LEU A 1 95 ? 6.172 1.757 -7.074 1 92.31 95 LEU A O 1
ATOM 727 N N . ARG A 1 96 ? 8.359 1.458 -7.477 1 92.19 96 ARG A N 1
ATOM 728 C CA . ARG A 1 96 ? 8.445 2.611 -8.367 1 92.19 96 ARG A CA 1
ATOM 729 C C . ARG A 1 96 ? 7.504 2.457 -9.562 1 92.19 96 ARG A C 1
ATOM 731 O O . ARG A 1 96 ? 6.773 3.387 -9.906 1 92.19 96 ARG A O 1
ATOM 738 N N . LEU A 1 97 ? 7.555 1.315 -10.195 1 94.69 97 LEU A N 1
ATOM 739 C CA . LEU A 1 97 ? 6.723 1.071 -11.367 1 94.69 97 LEU A CA 1
ATOM 740 C C . LEU A 1 97 ? 5.242 1.158 -11.008 1 94.69 97 LEU A C 1
ATOM 742 O O . LEU A 1 97 ? 4.441 1.695 -11.781 1 94.69 97 LEU A O 1
ATOM 746 N N . CYS A 1 98 ? 4.879 0.614 -9.828 1 96.12 98 CYS A N 1
ATOM 747 C CA . CYS A 1 98 ? 3.49 0.714 -9.398 1 96.12 98 CYS A CA 1
ATOM 748 C C . CYS A 1 98 ? 3.082 2.17 -9.211 1 96.12 98 CYS A C 1
ATOM 750 O O . CYS A 1 98 ? 1.966 2.557 -9.562 1 96.12 98 CYS A O 1
ATOM 752 N N . ASP A 1 99 ? 3.967 2.975 -8.656 1 94.06 99 ASP A N 1
ATOM 753 C CA . ASP A 1 99 ? 3.672 4.391 -8.445 1 94.06 99 ASP A CA 1
ATOM 754 C C . ASP A 1 99 ? 3.553 5.129 -9.773 1 94.06 99 ASP A C 1
ATOM 756 O O . ASP A 1 99 ? 2.678 5.98 -9.945 1 94.06 99 ASP A O 1
ATOM 760 N N . VAL A 1 100 ? 4.453 4.785 -10.75 1 94.31 100 VAL A N 1
ATOM 761 C CA . VAL A 1 100 ? 4.461 5.434 -12.055 1 94.31 100 VAL A CA 1
ATOM 762 C C . VAL A 1 100 ? 3.166 5.117 -12.797 1 94.31 100 VAL A C 1
ATOM 764 O O . VAL A 1 100 ? 2.559 6.004 -13.406 1 94.31 100 VAL A O 1
ATOM 767 N N . HIS A 1 101 ? 2.707 3.928 -12.672 1 94.38 101 HIS A N 1
ATOM 768 C CA . HIS A 1 101 ? 1.569 3.48 -13.469 1 94.38 101 HIS A CA 1
ATOM 769 C C . HIS A 1 101 ? 0.294 3.441 -12.633 1 94.38 101 HIS A C 1
ATOM 771 O O . HIS A 1 101 ? -0.745 2.971 -13.102 1 94.38 101 HIS A O 1
ATOM 777 N N . ASN A 1 102 ? 0.404 3.889 -11.391 1 94.75 102 ASN A N 1
ATOM 778 C CA . ASN A 1 102 ? -0.723 3.994 -10.469 1 94.75 102 ASN A CA 1
ATOM 779 C C . ASN A 1 102 ? -1.415 2.648 -10.273 1 94.75 102 ASN A C 1
ATOM 781 O O . ASN A 1 102 ? -2.639 2.553 -10.391 1 94.75 102 ASN A O 1
ATOM 785 N N . ILE A 1 103 ? -0.637 1.647 -10.055 1 96.56 103 ILE A N 1
ATOM 786 C CA . ILE A 1 103 ? -1.125 0.306 -9.758 1 96.56 103 ILE A CA 1
ATOM 787 C C . ILE A 1 103 ? -1.263 0.133 -8.25 1 96.56 103 ILE A C 1
ATOM 789 O O . ILE A 1 103 ? -0.315 0.384 -7.5 1 96.56 103 ILE A O 1
ATOM 793 N N . PRO A 1 104 ? -2.467 -0.259 -7.777 1 97.94 104 PRO A N 1
ATOM 794 C CA . PRO A 1 104 ? -2.59 -0.559 -6.348 1 97.94 104 PRO A CA 1
ATOM 795 C C . PRO A 1 104 ? -1.603 -1.627 -5.883 1 97.94 104 PRO A C 1
ATOM 797 O O . PRO A 1 104 ? -1.353 -2.598 -6.605 1 97.94 104 PRO A O 1
ATOM 800 N N . MET A 1 105 ? -1.034 -1.408 -4.656 1 97.75 105 MET A N 1
ATOM 801 C CA . MET A 1 105 ? -0.038 -2.373 -4.195 1 97.75 105 MET A CA 1
ATOM 802 C C . MET A 1 105 ? -0.023 -2.457 -2.674 1 97.75 105 MET A C 1
ATOM 804 O O . MET A 1 105 ? -0.426 -1.513 -1.991 1 97.75 105 MET A O 1
ATOM 808 N N . ALA A 1 106 ? 0.386 -3.594 -2.199 1 98.25 106 ALA A N 1
ATOM 809 C CA . ALA A 1 106 ? 0.619 -3.834 -0.776 1 98.25 106 ALA A CA 1
ATOM 810 C C . ALA A 1 106 ? 1.996 -4.449 -0.542 1 98.25 106 ALA A C 1
ATOM 812 O O . ALA A 1 106 ? 2.414 -5.348 -1.275 1 98.25 106 ALA A O 1
ATOM 813 N N . THR A 1 107 ? 2.668 -3.949 0.516 1 96.19 107 THR A N 1
ATOM 814 C CA . THR A 1 107 ? 3.951 -4.547 0.867 1 96.19 107 THR A CA 1
ATOM 815 C C . THR A 1 107 ? 3.871 -5.246 2.221 1 96.19 107 THR A C 1
ATOM 817 O O . THR A 1 107 ? 4.863 -5.797 2.701 1 96.19 107 THR A O 1
ATOM 820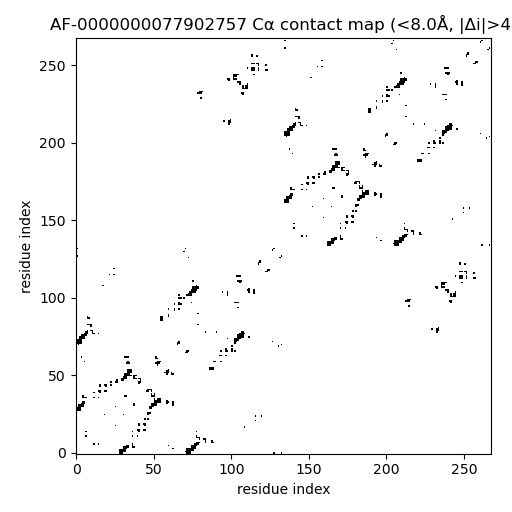 N N . ASN A 1 108 ? 2.729 -5.195 2.824 1 96.12 108 ASN A N 1
ATOM 821 C CA . ASN A 1 108 ? 2.471 -5.93 4.059 1 96.12 108 ASN A CA 1
ATOM 822 C C . ASN A 1 108 ? 1.026 -6.418 4.129 1 96.12 108 ASN A C 1
ATOM 824 O O . ASN A 1 108 ? 0.191 -6.02 3.316 1 96.12 108 ASN A O 1
ATOM 828 N N . ILE A 1 109 ? 0.772 -7.316 5.039 1 96.44 109 ILE A N 1
ATOM 829 C CA . ILE A 1 109 ? -0.49 -8.047 5.074 1 96.44 109 ILE A CA 1
ATOM 830 C C . ILE A 1 109 ? -1.623 -7.102 5.461 1 96.44 109 ILE A C 1
ATOM 832 O O . ILE A 1 109 ? -2.75 -7.238 4.98 1 96.44 109 ILE A O 1
ATOM 836 N N . ALA A 1 110 ? -1.402 -6.125 6.293 1 96.38 110 ALA A N 1
ATOM 837 C CA . ALA A 1 110 ? -2.445 -5.188 6.695 1 96.38 110 ALA A CA 1
ATOM 838 C C . ALA A 1 110 ? -2.99 -4.426 5.488 1 96.38 110 ALA A C 1
ATOM 840 O O . ALA A 1 110 ? -4.207 -4.281 5.336 1 96.38 110 ALA A O 1
ATOM 841 N N . THR A 1 111 ? -2.102 -3.924 4.652 1 98.12 111 THR A N 1
ATOM 842 C CA . THR A 1 111 ? -2.512 -3.248 3.426 1 98.12 111 THR A CA 1
ATOM 843 C C . THR A 1 111 ? -3.217 -4.219 2.482 1 98.12 111 THR A C 1
ATOM 845 O O . THR A 1 111 ? -4.277 -3.904 1.939 1 98.12 111 THR A O 1
ATOM 848 N N . ALA A 1 112 ? -2.641 -5.414 2.346 1 98.5 112 ALA A N 1
ATOM 849 C CA . ALA A 1 112 ? -3.162 -6.422 1.424 1 98.5 112 ALA A CA 1
ATOM 850 C C . ALA A 1 112 ? -4.602 -6.793 1.774 1 98.5 112 ALA A C 1
ATOM 852 O O . ALA A 1 112 ? -5.438 -6.969 0.885 1 98.5 112 ALA A O 1
ATOM 853 N N . GLU A 1 113 ? -4.906 -6.887 3.025 1 97.38 113 GLU A N 1
ATOM 854 C CA . GLU A 1 113 ? -6.242 -7.289 3.459 1 97.38 113 GLU A CA 1
ATOM 855 C C . GLU A 1 113 ? -7.285 -6.246 3.078 1 97.38 113 GLU A C 1
ATOM 857 O O . GLU A 1 113 ? -8.383 -6.59 2.643 1 97.38 113 GLU A O 1
ATOM 862 N N . VAL A 1 114 ? -6.934 -5.035 3.201 1 97.69 114 VAL A N 1
ATOM 863 C CA . VAL A 1 114 ? -7.875 -3.994 2.801 1 97.69 114 VAL A CA 1
ATOM 864 C C . VAL A 1 114 ? -8.07 -4.027 1.286 1 97.69 114 VAL A C 1
ATOM 866 O O . VAL A 1 114 ? -9.195 -3.918 0.796 1 97.69 114 VAL A O 1
ATOM 869 N N . LEU A 1 115 ? -6.977 -4.207 0.576 1 98.19 115 LEU A N 1
ATOM 870 C CA . LEU A 1 115 ? -7.051 -4.211 -0.881 1 98.19 115 LEU A CA 1
ATOM 871 C C . LEU A 1 115 ? -7.883 -5.387 -1.381 1 98.19 115 LEU A C 1
ATOM 873 O O . LEU A 1 115 ? -8.656 -5.246 -2.33 1 98.19 115 LEU A O 1
ATOM 877 N N . ILE A 1 116 ? -7.734 -6.535 -0.734 1 97.5 116 ILE A N 1
ATOM 878 C CA . ILE A 1 116 ? -8.453 -7.719 -1.187 1 97.5 116 ILE A CA 1
ATOM 879 C C . ILE A 1 116 ? -9.953 -7.547 -0.922 1 97.5 116 ILE A C 1
ATOM 881 O O . ILE A 1 116 ? -10.781 -7.941 -1.743 1 97.5 116 ILE A O 1
ATOM 885 N N . HIS A 1 117 ? -10.328 -6.973 0.186 1 96.5 117 HIS A N 1
ATOM 886 C CA . HIS A 1 117 ? -11.734 -6.68 0.448 1 96.5 117 HIS A CA 1
ATOM 887 C C . HIS A 1 117 ? -12.273 -5.66 -0.548 1 96.5 117 HIS A C 1
ATOM 889 O O . HIS A 1 117 ? -13.422 -5.773 -0.996 1 96.5 117 HIS A O 1
ATOM 895 N N . GLY A 1 118 ? -11.461 -4.637 -0.831 1 96.06 118 GLY A N 1
ATOM 896 C CA . GLY A 1 118 ? -11.844 -3.689 -1.862 1 96.06 118 GLY A CA 1
ATOM 897 C C . GLY A 1 118 ? -12.07 -4.336 -3.215 1 96.06 118 GLY A C 1
ATOM 898 O O . GLY A 1 118 ? -13 -3.969 -3.939 1 96.06 118 GLY A O 1
ATOM 899 N N . LEU A 1 119 ? -11.188 -5.246 -3.521 1 94.69 119 LEU A N 1
ATOM 900 C CA . LEU A 1 119 ? -11.328 -6.004 -4.758 1 94.69 119 LEU A CA 1
ATOM 901 C C . LEU A 1 119 ? -12.68 -6.719 -4.809 1 94.69 119 LEU A C 1
ATOM 903 O O . LEU A 1 119 ? -13.391 -6.637 -5.809 1 94.69 119 LEU A O 1
ATOM 907 N N . GLU A 1 120 ? -13.016 -7.363 -3.73 1 94.75 120 GLU A N 1
ATOM 908 C CA . GLU A 1 120 ? -14.273 -8.094 -3.629 1 94.75 120 GLU A CA 1
ATOM 909 C C . GLU A 1 120 ? -15.469 -7.16 -3.789 1 94.75 120 GLU A C 1
ATOM 911 O O . GLU A 1 120 ? -16.484 -7.535 -4.383 1 94.75 120 GLU A O 1
ATOM 916 N N . ARG A 1 121 ? -15.336 -5.945 -3.371 1 94.94 121 ARG A N 1
ATOM 917 C CA . ARG A 1 121 ? -16.438 -4.996 -3.348 1 94.94 121 ARG A CA 1
ATOM 918 C C . ARG A 1 121 ? -16.5 -4.176 -4.633 1 94.94 121 ARG A C 1
ATOM 920 O O . ARG A 1 121 ? -17.375 -3.336 -4.805 1 94.94 121 ARG A O 1
ATOM 927 N N . GLY A 1 122 ? -15.5 -4.32 -5.473 1 93.12 122 GLY A N 1
ATOM 928 C CA . GLY A 1 122 ? -15.5 -3.639 -6.758 1 93.12 122 GLY A CA 1
ATOM 929 C C . GLY A 1 122 ? -14.781 -2.303 -6.727 1 93.12 122 GLY A C 1
ATOM 930 O O . GLY A 1 122 ? -14.93 -1.491 -7.645 1 93.12 122 GLY A O 1
ATOM 931 N N . ASP A 1 123 ? -14 -2.025 -5.652 1 93.19 123 ASP A N 1
ATOM 932 C CA . ASP A 1 123 ? -13.297 -0.751 -5.527 1 93.19 123 ASP A CA 1
ATOM 933 C C . ASP A 1 123 ? -12.242 -0.597 -6.621 1 93.19 123 ASP A C 1
ATOM 935 O O . ASP A 1 123 ? -11.797 0.516 -6.91 1 93.19 123 ASP A O 1
ATOM 939 N N . LEU A 1 124 ? -11.805 -1.664 -7.238 1 92.56 124 LEU A N 1
ATOM 940 C CA . LEU A 1 124 ? -10.734 -1.618 -8.234 1 92.56 124 LEU A CA 1
ATOM 941 C C . LEU A 1 124 ? -11.297 -1.791 -9.641 1 92.56 124 LEU A C 1
ATOM 943 O O . LEU A 1 124 ? -10.539 -1.898 -10.609 1 92.56 124 LEU A O 1
ATOM 947 N N . ASP A 1 125 ? -12.586 -1.723 -9.805 1 89.94 125 ASP A N 1
ATOM 948 C CA . ASP A 1 125 ? -13.219 -1.999 -11.094 1 89.94 125 ASP A CA 1
ATOM 949 C C . ASP A 1 125 ? -12.883 -0.92 -12.117 1 89.94 125 ASP A C 1
ATOM 951 O O . ASP A 1 125 ? -13 -1.143 -13.32 1 89.94 125 ASP A O 1
ATOM 955 N N . TRP A 1 126 ? -12.531 0.244 -11.656 1 84.19 126 TRP A N 1
ATOM 956 C CA . TRP A 1 126 ? -12.148 1.316 -12.562 1 84.19 126 TRP A CA 1
ATOM 957 C C . TRP A 1 126 ? -10.961 0.9 -13.43 1 84.19 126 TRP A C 1
ATOM 959 O O . TRP A 1 126 ? -10.789 1.41 -14.539 1 84.19 126 TRP A O 1
ATOM 969 N N . ARG A 1 127 ? -10.086 0.039 -12.914 1 83.69 127 ARG A N 1
ATOM 970 C CA . ARG A 1 127 ? -8.93 -0.442 -13.664 1 83.69 127 ARG A CA 1
ATOM 971 C C . ARG A 1 127 ? -9.367 -1.182 -14.93 1 83.69 127 ARG A C 1
ATOM 973 O O . ARG A 1 127 ? -8.68 -1.13 -15.953 1 83.69 127 ARG A O 1
ATOM 980 N N . ASP A 1 128 ? -10.453 -1.867 -14.789 1 77.88 128 ASP A N 1
ATOM 981 C CA . ASP A 1 128 ? -10.969 -2.607 -15.93 1 77.88 128 ASP A CA 1
ATOM 982 C C . ASP A 1 128 ? -11.43 -1.66 -17.031 1 77.88 128 ASP A C 1
ATOM 984 O O . ASP A 1 128 ? -11.383 -2.012 -18.219 1 77.88 128 ASP A O 1
ATOM 988 N N . ILE A 1 129 ? -11.859 -0.497 -16.625 1 71.31 129 ILE A N 1
ATOM 989 C CA . ILE A 1 129 ? -12.375 0.475 -17.594 1 71.31 129 ILE A CA 1
ATOM 990 C C . ILE A 1 129 ? -11.211 1.182 -18.281 1 71.31 129 ILE A C 1
ATOM 992 O O . ILE A 1 129 ? -11.219 1.363 -19.5 1 71.31 129 ILE A O 1
ATOM 996 N N . VAL A 1 130 ? -10.188 1.485 -17.531 1 70.62 130 VAL A N 1
ATOM 997 C CA . VAL A 1 130 ? -9.07 2.258 -18.078 1 70.62 130 VAL A CA 1
ATOM 998 C C . VAL A 1 130 ? -8.125 1.335 -18.844 1 70.62 130 VAL A C 1
ATOM 1000 O O . VAL A 1 130 ? -7.551 1.734 -19.859 1 70.62 130 VAL A O 1
ATOM 1003 N N . HIS A 1 131 ? -7.992 0.113 -18.375 1 69.88 131 HIS A N 1
ATOM 1004 C CA . HIS A 1 131 ? -7.129 -0.86 -19.031 1 69.88 131 HIS A CA 1
ATOM 1005 C C . HIS A 1 131 ? -7.867 -2.17 -19.281 1 69.88 131 HIS A C 1
ATOM 1007 O O . HIS A 1 131 ? -7.625 -3.166 -18.594 1 69.88 131 HIS A O 1
ATOM 1013 N N . PRO A 1 132 ? -8.867 -2.092 -20.312 1 57.75 132 PRO A N 1
ATOM 1014 C CA . PRO A 1 132 ? -9.641 -3.316 -20.547 1 57.75 132 PRO A CA 1
ATOM 1015 C C . PRO A 1 132 ? -8.75 -4.512 -20.906 1 57.75 132 PRO A C 1
ATOM 1017 O O . PRO A 1 132 ? -7.75 -4.355 -21.609 1 57.75 132 PRO A O 1
ATOM 1020 N N . GLN A 1 133 ? -8.703 -5.48 -19.969 1 54.44 133 GLN A N 1
ATOM 1021 C CA . GLN A 1 133 ? -7.973 -6.703 -20.297 1 54.44 133 GLN A CA 1
ATOM 1022 C C . GLN A 1 133 ? -8.555 -7.383 -21.531 1 54.44 133 GLN A C 1
ATOM 1024 O O . GLN A 1 133 ? -9.781 -7.477 -21.672 1 54.44 133 GLN A O 1
ATOM 1029 N N . ASN A 1 134 ? -7.961 -7.219 -22.594 1 44.28 134 ASN A N 1
ATOM 1030 C CA . ASN A 1 134 ? -8.438 -7.898 -23.797 1 44.28 134 ASN A CA 1
ATOM 1031 C C . ASN A 1 134 ? -8.539 -9.406 -23.578 1 44.28 134 ASN A C 1
ATOM 1033 O O . ASN A 1 134 ? -7.684 -10 -22.922 1 44.28 134 ASN A O 1
ATOM 1037 N N . MET B 1 1 ? -8.891 6.699 14.398 1 93.94 1 MET B N 1
ATOM 1038 C CA . MET B 1 1 ? -7.59 6.254 13.914 1 93.94 1 MET B CA 1
ATOM 1039 C C . MET B 1 1 ? -6.719 7.445 13.523 1 93.94 1 MET B C 1
ATOM 1041 O O . MET B 1 1 ? -7.234 8.523 13.227 1 93.94 1 MET B O 1
ATOM 1045 N N . THR B 1 2 ? -5.426 7.293 13.617 1 97.12 2 THR B N 1
ATOM 1046 C CA . THR B 1 2 ? -4.492 8.336 13.219 1 97.12 2 THR B CA 1
ATOM 1047 C C . THR B 1 2 ? -3.955 8.078 11.812 1 97.12 2 THR B C 1
ATOM 1049 O O . THR B 1 2 ? -3.377 7.016 11.547 1 97.12 2 THR B O 1
ATOM 1052 N N . ILE B 1 3 ? -4.141 9.07 10.945 1 98.38 3 ILE B N 1
ATOM 1053 C CA . ILE B 1 3 ? -3.715 8.961 9.555 1 98.38 3 ILE B CA 1
ATOM 1054 C C . ILE B 1 3 ? -2.578 9.945 9.281 1 98.38 3 ILE B C 1
ATOM 1056 O O . ILE B 1 3 ? -2.715 11.148 9.531 1 98.38 3 ILE B O 1
ATOM 1060 N N . ALA B 1 4 ? -1.488 9.422 8.828 1 98.62 4 ALA B N 1
ATOM 1061 C CA . ALA B 1 4 ? -0.353 10.266 8.461 1 98.62 4 ALA B CA 1
ATOM 1062 C C . ALA B 1 4 ? -0.362 10.57 6.969 1 98.62 4 ALA B C 1
ATOM 1064 O O . ALA B 1 4 ? -0.531 9.672 6.141 1 98.62 4 ALA B O 1
ATOM 1065 N N . LEU B 1 5 ? -0.173 11.836 6.648 1 98.5 5 LEU B N 1
ATOM 1066 C CA . LEU B 1 5 ? -0.194 12.328 5.273 1 98.5 5 LEU B CA 1
ATOM 1067 C C . LEU B 1 5 ? 1.147 12.945 4.898 1 98.5 5 LEU B C 1
ATOM 1069 O O . LEU B 1 5 ? 1.589 13.914 5.523 1 98.5 5 LEU B O 1
ATOM 1073 N N . ILE B 1 6 ? 1.836 12.375 3.957 1 97.31 6 ILE B N 1
ATOM 1074 C CA . ILE B 1 6 ? 3.107 12.852 3.43 1 97.31 6 ILE B CA 1
ATOM 1075 C C . ILE B 1 6 ? 3.053 12.891 1.904 1 97.31 6 ILE B C 1
ATOM 1077 O O . ILE B 1 6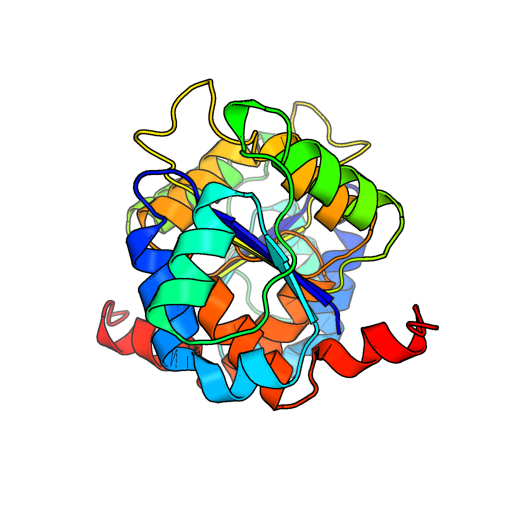 ? 2.5 11.984 1.276 1 97.31 6 ILE B O 1
ATOM 1081 N N . ALA B 1 7 ? 3.572 13.906 1.319 1 96.56 7 ALA B N 1
ATOM 1082 C CA . ALA B 1 7 ? 3.627 13.977 -0.139 1 96.56 7 ALA B CA 1
ATOM 1083 C C . ALA B 1 7 ? 4.922 14.633 -0.607 1 96.56 7 ALA B C 1
ATOM 1085 O O . ALA B 1 7 ? 5.383 15.609 -0.009 1 96.56 7 ALA B O 1
ATOM 1086 N N . HIS B 1 8 ? 5.512 14.078 -1.629 1 95.25 8 HIS B N 1
ATOM 1087 C CA . HIS B 1 8 ? 6.547 14.82 -2.346 1 95.25 8 HIS B CA 1
ATOM 1088 C C . HIS B 1 8 ? 5.992 16.109 -2.945 1 95.25 8 HIS B C 1
ATOM 1090 O O . HIS B 1 8 ? 4.781 16.219 -3.154 1 95.25 8 HIS B O 1
ATOM 1096 N N . ASP B 1 9 ? 6.871 17 -3.246 1 94.06 9 ASP B N 1
ATOM 1097 C CA . ASP B 1 9 ? 6.477 18.328 -3.684 1 94.06 9 ASP B CA 1
ATOM 1098 C C . ASP B 1 9 ? 5.566 18.266 -4.906 1 94.06 9 ASP B C 1
ATOM 1100 O O . ASP B 1 9 ? 4.516 18.906 -4.945 1 94.06 9 ASP B O 1
ATOM 1104 N N . SER B 1 10 ? 5.898 17.469 -5.863 1 95.19 10 SER B N 1
ATOM 1105 C CA . SER B 1 10 ? 5.16 17.391 -7.117 1 95.19 10 SER B CA 1
ATOM 1106 C C . SER B 1 10 ? 3.82 16.688 -6.926 1 95.19 10 SER B C 1
ATOM 1108 O O . SER B 1 10 ? 2.98 16.688 -7.828 1 95.19 10 SER B O 1
ATOM 1110 N N . LYS B 1 11 ? 3.576 16.109 -5.746 1 96.75 11 LYS B N 1
ATOM 1111 C CA . LYS B 1 11 ? 2.363 15.336 -5.5 1 96.75 11 LYS B CA 1
ATOM 1112 C C . LYS B 1 11 ? 1.479 16.016 -4.457 1 96.75 11 LYS B C 1
ATOM 1114 O O . LYS B 1 11 ? 0.411 15.508 -4.117 1 96.75 11 LYS B O 1
ATOM 1119 N N . LYS B 1 12 ? 1.884 17.156 -3.951 1 97.25 12 LYS B N 1
ATOM 1120 C CA . LYS B 1 12 ? 1.136 17.828 -2.895 1 97.25 12 LYS B CA 1
ATOM 1121 C C . LYS B 1 12 ? -0.241 18.266 -3.387 1 97.25 12 LYS B C 1
ATOM 1123 O O . LYS B 1 12 ? -1.229 18.156 -2.656 1 97.25 12 LYS B O 1
ATOM 1128 N N . GLU B 1 13 ? -0.288 18.734 -4.609 1 98.06 13 GLU B N 1
ATOM 1129 C CA . GLU B 1 13 ? -1.597 19.109 -5.137 1 98.06 13 GLU B CA 1
ATOM 1130 C C . GLU B 1 13 ? -2.516 17.906 -5.246 1 98.06 13 GLU B C 1
ATOM 1132 O O . GLU B 1 13 ? -3.707 17.984 -4.945 1 98.06 13 GLU B O 1
ATOM 1137 N N . LEU B 1 14 ? -1.953 16.812 -5.664 1 98.12 14 LEU B N 1
ATOM 1138 C CA . LEU B 1 14 ? -2.721 15.57 -5.727 1 98.12 14 LEU B CA 1
ATOM 1139 C C . LEU B 1 14 ? -3.217 15.164 -4.344 1 98.12 14 LEU B C 1
ATOM 1141 O O . LEU B 1 14 ? -4.363 14.742 -4.191 1 98.12 14 LEU B O 1
ATOM 1145 N N . MET B 1 15 ? -2.398 15.32 -3.338 1 98.5 15 MET B N 1
ATOM 1146 C CA . MET B 1 15 ? -2.777 15.031 -1.957 1 98.5 15 MET B CA 1
ATOM 1147 C C . MET B 1 15 ? -3.926 15.93 -1.512 1 98.5 15 MET B C 1
ATOM 1149 O O . MET B 1 15 ? -4.883 15.461 -0.892 1 98.5 15 MET B O 1
ATOM 1153 N N . VAL B 1 16 ? -3.828 17.156 -1.857 1 98.81 16 VAL B N 1
ATOM 1154 C CA . V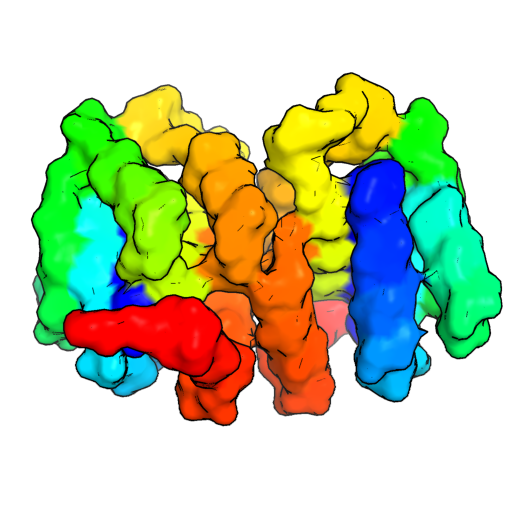AL B 1 16 ? -4.883 18.094 -1.504 1 98.81 16 VAL B CA 1
ATOM 1155 C C . VAL B 1 16 ? -6.191 17.688 -2.178 1 98.81 16 VAL B C 1
ATOM 1157 O O . VAL B 1 16 ? -7.246 17.672 -1.539 1 98.81 16 VAL B O 1
ATOM 1160 N N . GLN B 1 17 ? -6.129 17.344 -3.438 1 98.75 17 GLN B N 1
ATOM 1161 C CA . GLN B 1 17 ? -7.312 16.906 -4.168 1 98.75 17 GLN B CA 1
ATOM 1162 C C . GLN B 1 17 ? -7.906 15.641 -3.535 1 98.75 17 GLN B C 1
ATOM 1164 O O . GLN B 1 17 ? -9.125 15.531 -3.389 1 98.75 17 GLN B O 1
ATOM 1169 N N . PHE B 1 18 ? -7.027 14.742 -3.191 1 98.62 18 PHE B N 1
ATOM 1170 C CA . PHE B 1 18 ? -7.457 13.508 -2.533 1 98.62 18 PHE B CA 1
ATOM 1171 C C . PHE B 1 18 ? -8.188 13.82 -1.231 1 98.62 18 PHE B C 1
ATOM 1173 O O . PHE B 1 18 ? -9.273 13.297 -0.985 1 98.62 18 PHE B O 1
ATOM 1180 N N . CYS B 1 19 ? -7.594 14.68 -0.409 1 98.75 19 CYS B N 1
ATOM 1181 C CA . CYS B 1 19 ? -8.18 15.016 0.882 1 98.75 19 CYS B CA 1
ATOM 1182 C C . CYS B 1 19 ? -9.484 15.789 0.702 1 98.75 19 CYS B C 1
ATOM 1184 O O . CYS B 1 19 ? -10.406 15.648 1.507 1 98.75 19 CYS B O 1
ATOM 1186 N N . THR B 1 20 ? -9.547 16.578 -0.352 1 98.75 20 THR B N 1
ATOM 1187 C CA . THR B 1 20 ? -10.789 17.281 -0.663 1 98.75 20 THR B CA 1
ATOM 1188 C C . THR B 1 20 ? -11.891 16.281 -1.031 1 98.75 20 THR B C 1
ATOM 1190 O O . THR B 1 20 ? -13.008 16.375 -0.516 1 98.75 20 THR B O 1
ATOM 1193 N N . ALA B 1 21 ? -11.594 15.359 -1.855 1 98.31 21 ALA B N 1
ATOM 1194 C CA . ALA B 1 21 ? -12.57 14.375 -2.338 1 98.31 21 ALA B CA 1
ATOM 1195 C C . ALA B 1 21 ? -13.07 13.5 -1.196 1 98.31 21 ALA B C 1
ATOM 1197 O O . ALA B 1 21 ? -14.234 13.086 -1.19 1 98.31 21 ALA B O 1
ATOM 1198 N N . TYR B 1 22 ? -12.211 13.266 -0.277 1 98.19 22 TYR B N 1
ATOM 1199 C CA . TYR B 1 22 ? -12.578 12.328 0.773 1 98.19 22 TYR B CA 1
ATOM 1200 C C . TYR B 1 22 ? -12.648 13.023 2.129 1 98.19 22 TYR B C 1
ATOM 1202 O O . TYR B 1 22 ? -12.398 12.398 3.164 1 98.19 22 TYR B O 1
ATOM 1210 N N . CYS B 1 23 ? -12.938 14.242 2.125 1 98.44 23 CYS B N 1
ATOM 1211 C CA . CYS B 1 23 ? -12.969 15.102 3.301 1 98.44 23 CYS B CA 1
ATOM 1212 C C . CYS B 1 23 ? -13.922 14.555 4.355 1 98.44 23 CYS B C 1
ATOM 1214 O O . CYS B 1 23 ? -13.609 14.57 5.547 1 98.44 23 CYS B O 1
ATOM 1216 N N . ARG B 1 24 ? -15.008 14.039 3.973 1 97.88 24 ARG B N 1
ATOM 1217 C CA . ARG B 1 24 ? -16.016 13.523 4.895 1 97.88 24 ARG B CA 1
ATOM 1218 C C . ARG B 1 24 ? -15.461 12.352 5.703 1 97.88 24 ARG B C 1
ATOM 1220 O O . ARG B 1 24 ? -15.672 12.266 6.914 1 97.88 24 ARG B O 1
ATOM 1227 N N . ILE B 1 25 ? -14.773 11.484 5.035 1 97.94 25 ILE B N 1
ATOM 1228 C CA . ILE B 1 25 ? -14.203 10.32 5.703 1 97.94 25 ILE B CA 1
ATOM 1229 C C . ILE B 1 25 ? -13.039 10.742 6.59 1 97.94 25 ILE B C 1
ATOM 1231 O O . ILE B 1 25 ? -12.969 10.352 7.758 1 97.94 25 ILE B O 1
ATOM 1235 N N . LEU B 1 26 ? -12.164 11.609 6.086 1 98.31 26 LEU B N 1
ATOM 1236 C CA . LEU B 1 26 ? -10.938 12.008 6.762 1 98.31 26 LEU B CA 1
ATOM 1237 C C . LEU B 1 26 ? -11.242 12.828 8.008 1 98.31 26 LEU B C 1
ATOM 1239 O O . LEU B 1 26 ? -10.508 12.766 8.992 1 98.31 26 LEU B O 1
ATOM 1243 N N . SER B 1 27 ? -12.359 13.562 7.98 1 98.31 27 SER B N 1
ATOM 1244 C CA . SER B 1 27 ? -12.703 14.453 9.086 1 98.31 27 SER B CA 1
ATOM 1245 C C . SER B 1 27 ? -13.039 13.656 10.344 1 98.31 27 SER B C 1
ATOM 1247 O O . SER B 1 27 ? -13.086 14.219 11.438 1 98.31 27 SER B O 1
ATOM 1249 N N . GLN B 1 28 ? -13.25 12.391 10.219 1 97.25 28 GLN B N 1
ATOM 1250 C CA . GLN B 1 28 ? -13.625 11.555 11.352 1 97.25 28 GLN B CA 1
ATOM 1251 C C . GLN B 1 28 ? -12.391 10.961 12.023 1 97.25 28 GLN B C 1
ATOM 1253 O O . GLN B 1 28 ? -12.508 10.18 12.969 1 97.25 28 GLN B O 1
ATOM 1258 N N . HIS B 1 29 ? -11.234 11.352 11.633 1 97.31 29 HIS B N 1
ATOM 1259 C CA . HIS B 1 29 ? -9.984 10.773 12.117 1 97.31 29 HIS B CA 1
ATOM 1260 C C . HIS B 1 29 ? -8.992 11.867 12.492 1 97.31 29 HIS B C 1
ATOM 1262 O O . HIS B 1 29 ? -9.211 13.047 12.203 1 97.31 29 HIS B O 1
ATOM 1268 N N . LYS B 1 30 ? -7.992 11.438 13.258 1 97.88 30 LYS B N 1
ATOM 1269 C CA . LYS B 1 30 ? -6.871 12.336 13.547 1 97.88 30 LYS B CA 1
ATOM 1270 C C . LYS B 1 30 ? -5.883 12.359 12.383 1 97.88 30 LYS B C 1
ATOM 1272 O O . LYS B 1 30 ? -5.391 11.312 11.961 1 97.88 30 LYS B O 1
ATOM 1277 N N . LEU B 1 31 ? -5.648 13.547 11.898 1 98.69 31 LEU B N 1
ATOM 1278 C CA . LEU B 1 31 ? -4.734 13.688 10.773 1 98.69 31 LEU B CA 1
ATOM 1279 C C . LEU B 1 31 ? -3.424 14.328 11.211 1 98.69 31 LEU B C 1
ATOM 1281 O O . LEU B 1 31 ? -3.43 15.336 11.93 1 98.69 31 LEU B O 1
ATOM 1285 N N . VAL B 1 32 ? -2.332 13.758 10.828 1 98.75 32 VAL B N 1
ATOM 1286 C CA . VAL B 1 32 ? -1.009 14.344 11 1 98.75 32 VAL B CA 1
ATOM 1287 C C . VAL B 1 32 ? -0.305 14.438 9.648 1 98.75 32 VAL B C 1
ATOM 1289 O O . VAL B 1 32 ? -0.517 13.594 8.773 1 98.75 32 VAL B O 1
ATOM 1292 N N . ALA B 1 33 ? 0.561 15.438 9.5 1 98.38 33 ALA B N 1
ATOM 1293 C CA . ALA B 1 33 ? 1.225 15.633 8.211 1 98.38 33 ALA B CA 1
ATOM 1294 C C . ALA B 1 33 ? 2.516 16.422 8.375 1 98.38 33 ALA B C 1
ATOM 1296 O O . ALA B 1 33 ? 2.738 17.062 9.414 1 98.38 33 ALA B O 1
ATOM 1297 N N . THR B 1 34 ? 3.359 16.297 7.379 1 96.19 34 THR B N 1
ATOM 1298 C CA . THR B 1 34 ? 4.492 17.203 7.324 1 96.19 34 THR B CA 1
ATOM 1299 C C . THR B 1 34 ? 4.02 18.641 7.148 1 96.19 34 THR B C 1
ATOM 1301 O O . THR B 1 34 ? 2.895 18.891 6.703 1 96.19 34 THR B O 1
ATOM 1304 N N . GLY B 1 35 ? 4.863 19.562 7.465 1 96.06 35 GLY B N 1
ATOM 1305 C CA . GLY B 1 35 ? 4.484 20.953 7.641 1 96.06 35 GLY B CA 1
ATOM 1306 C C . GLY B 1 35 ? 3.805 21.547 6.422 1 96.06 35 GLY B C 1
ATOM 1307 O O . GLY B 1 35 ? 2.668 22.016 6.5 1 96.06 35 GLY B O 1
ATOM 1308 N N . THR B 1 36 ? 4.434 21.516 5.266 1 95.31 36 THR B N 1
ATOM 1309 C CA . THR B 1 36 ? 3.898 22.141 4.062 1 95.31 36 THR B CA 1
ATOM 1310 C C . THR B 1 36 ? 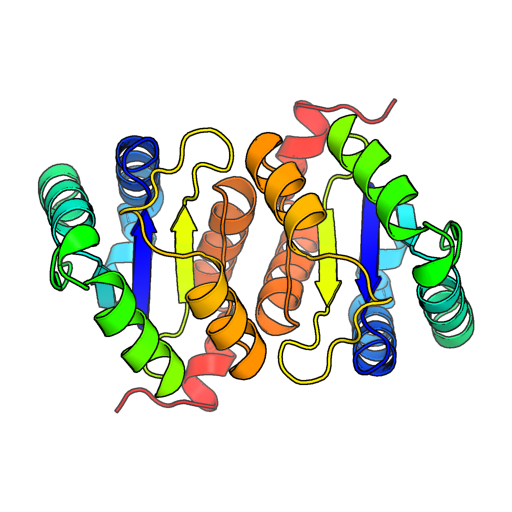2.682 21.375 3.547 1 95.31 36 THR B C 1
ATOM 1312 O O . THR B 1 36 ? 1.66 21.984 3.213 1 95.31 36 THR B O 1
ATOM 1315 N N . THR B 1 37 ? 2.713 20.078 3.521 1 97.06 37 THR B N 1
ATOM 1316 C CA . THR B 1 37 ? 1.587 19.25 3.104 1 97.06 37 THR B CA 1
ATOM 1317 C C . THR B 1 37 ? 0.367 19.516 3.98 1 97.06 37 THR B C 1
ATOM 1319 O O . THR B 1 37 ? -0.734 19.734 3.473 1 97.06 37 THR B O 1
ATOM 1322 N N . GLY B 1 38 ? 0.583 19.531 5.266 1 98.38 38 GLY B N 1
ATOM 1323 C CA . GLY B 1 38 ? -0.503 19.75 6.203 1 98.38 38 GLY B CA 1
ATOM 1324 C C . GLY B 1 38 ? -1.147 21.125 6.047 1 98.38 38 GLY B C 1
ATOM 1325 O O . GLY B 1 38 ? -2.371 21.25 6.133 1 98.38 38 GLY B O 1
ATOM 1326 N N . LYS B 1 39 ? -0.304 22.094 5.844 1 98.44 39 LYS B N 1
ATOM 1327 C CA . LYS B 1 39 ? -0.815 23.453 5.648 1 98.44 39 LYS B CA 1
ATOM 1328 C C . LYS B 1 39 ? -1.723 23.516 4.426 1 98.44 39 LYS B C 1
ATOM 1330 O O . LYS B 1 39 ? -2.834 24.047 4.5 1 98.44 39 LYS B O 1
ATOM 1335 N N . MET B 1 40 ? -1.263 22.969 3.33 1 98.5 40 MET B N 1
ATOM 1336 C CA . MET B 1 40 ? -2.018 23 2.082 1 98.5 40 MET B CA 1
ATOM 1337 C C . MET B 1 40 ? -3.35 22.281 2.23 1 98.5 40 MET B C 1
ATOM 1339 O O . MET B 1 40 ? -4.379 22.75 1.745 1 98.5 40 MET B O 1
ATOM 1343 N N . ILE B 1 41 ? -3.312 21.141 2.922 1 98.75 41 ILE B N 1
ATOM 1344 C CA . ILE B 1 41 ? -4.523 20.359 3.131 1 98.75 41 ILE B CA 1
ATOM 1345 C C . ILE B 1 41 ? -5.508 21.156 3.99 1 98.75 41 ILE B C 1
ATOM 1347 O O . ILE B 1 41 ? -6.684 21.281 3.641 1 98.75 41 ILE B O 1
ATOM 1351 N N . ALA B 1 42 ? -5.016 21.688 5.082 1 98.69 42 ALA B N 1
ATOM 1352 C CA . ALA B 1 42 ? -5.879 22.406 6.008 1 98.69 42 ALA B CA 1
ATOM 1353 C C . ALA B 1 42 ? -6.516 23.625 5.332 1 98.69 42 ALA B C 1
ATOM 1355 O O . ALA B 1 42 ? -7.715 23.859 5.48 1 98.69 42 ALA B O 1
ATOM 1356 N N . GLU B 1 43 ? -5.773 24.312 4.629 1 98.62 43 GLU B N 1
ATOM 1357 C CA . GLU B 1 43 ? -6.254 25.516 3.967 1 98.62 43 GLU B CA 1
ATOM 1358 C C . GLU B 1 43 ? -7.301 25.188 2.904 1 98.62 43 GLU B C 1
ATOM 1360 O O . GLU B 1 43 ? -8.273 25.922 2.732 1 98.62 43 GLU B O 1
ATOM 1365 N N . ALA B 1 44 ? -7.133 24.109 2.207 1 98.56 44 ALA B N 1
ATOM 1366 C CA . ALA B 1 44 ? -7.996 23.766 1.081 1 98.56 44 ALA B CA 1
ATOM 1367 C C . ALA B 1 44 ? -9.289 23.109 1.562 1 98.56 44 ALA B C 1
ATOM 1369 O O . ALA B 1 44 ? -10.328 23.234 0.914 1 98.56 44 ALA B O 1
ATOM 1370 N N . THR B 1 45 ? -9.242 22.438 2.678 1 98.38 45 THR B N 1
ATOM 1371 C CA . THR B 1 45 ? -10.367 21.578 3.01 1 98.38 45 THR B CA 1
ATOM 1372 C C . THR B 1 45 ? -11 21.984 4.332 1 98.38 45 THR B C 1
ATOM 1374 O O . THR B 1 45 ? -12.117 21.578 4.648 1 98.38 45 THR B O 1
ATOM 1377 N N . GLY B 1 46 ? -10.258 22.672 5.164 1 98.31 46 GLY B N 1
ATOM 1378 C CA . GLY B 1 46 ? -10.719 23 6.504 1 98.31 46 GLY B CA 1
ATOM 1379 C C . GLY B 1 46 ? -10.508 21.891 7.5 1 98.31 46 GLY B C 1
ATOM 1380 O O . GLY B 1 46 ? -10.852 22.016 8.68 1 98.31 46 GLY B O 1
ATOM 1381 N N . LEU B 1 47 ? -9.945 20.797 7.09 1 98.56 47 LEU B N 1
ATOM 1382 C CA . LEU B 1 47 ? -9.648 19.688 7.988 1 98.56 47 LEU B CA 1
ATOM 1383 C C . LEU B 1 47 ? -8.656 20.094 9.062 1 98.56 47 LEU B C 1
ATOM 1385 O O . LEU B 1 47 ? -7.723 20.859 8.789 1 98.56 47 LEU B O 1
ATOM 1389 N N . GLN B 1 48 ? -8.852 19.594 10.242 1 98.31 48 GLN B N 1
ATOM 1390 C CA . GLN B 1 48 ? -7.844 19.75 11.289 1 98.31 48 GLN B CA 1
ATOM 1391 C C . GLN B 1 48 ? -6.676 18.797 11.078 1 98.31 48 GLN B C 1
ATOM 1393 O O . GLN B 1 48 ? -6.855 17.578 11.117 1 98.31 48 GLN B O 1
ATOM 1398 N N . VAL B 1 49 ? -5.523 19.344 10.875 1 98.62 49 VAL B N 1
ATOM 1399 C CA . VAL B 1 49 ? -4.324 18.547 10.617 1 98.62 49 VAL B CA 1
ATOM 1400 C C . VAL B 1 49 ? -3.207 18.984 11.562 1 98.62 49 VAL B C 1
ATOM 1402 O O . VAL B 1 49 ? -2.844 20.156 11.609 1 98.62 49 VAL B O 1
ATOM 1405 N N . GLN B 1 50 ? -2.748 18.094 12.375 1 98.69 50 GLN B N 1
ATOM 1406 C CA . GLN B 1 50 ? -1.521 18.375 13.117 1 98.69 50 GLN B CA 1
ATOM 1407 C C . GLN B 1 50 ? -0.314 18.406 12.188 1 98.69 50 GLN B C 1
ATOM 1409 O O . GLN B 1 50 ? 0.024 17.406 11.555 1 98.69 50 GLN B O 1
ATOM 1414 N N . ARG B 1 51 ? 0.288 19.531 12.156 1 98.19 51 ARG B N 1
ATOM 1415 C CA . ARG B 1 51 ? 1.425 19.734 11.266 1 98.19 51 ARG B CA 1
ATOM 1416 C C . ARG B 1 51 ? 2.744 19.562 12.008 1 98.19 51 ARG B C 1
ATOM 1418 O O . ARG B 1 51 ? 2.934 20.156 13.078 1 98.19 51 ARG B O 1
ATOM 1425 N N . PHE B 1 52 ? 3.602 18.781 11.461 1 97.19 52 PHE B N 1
ATOM 1426 C CA . PHE B 1 52 ? 4.973 18.688 11.945 1 97.19 52 PHE B CA 1
ATOM 1427 C C . PHE B 1 52 ? 5.898 19.594 11.164 1 97.19 52 PHE B C 1
ATOM 1429 O O . PHE B 1 52 ? 5.465 20.625 10.633 1 97.19 52 PHE B O 1
ATOM 1436 N N . LEU B 1 53 ? 7.215 19.328 11.242 1 94.81 53 LEU B N 1
ATOM 1437 C CA . LEU B 1 53 ? 8.164 20.125 10.477 1 94.81 53 LEU B CA 1
ATOM 1438 C C . LEU B 1 53 ? 8.047 19.844 8.984 1 94.81 53 LEU B C 1
ATOM 1440 O O . LEU B 1 53 ? 7.453 18.828 8.586 1 94.81 53 LEU B O 1
ATOM 1444 N N . ALA B 1 54 ? 8.539 20.75 8.258 1 90.88 54 ALA B N 1
ATOM 1445 C CA . ALA B 1 54 ? 8.641 20.484 6.828 1 90.88 54 ALA B CA 1
ATOM 1446 C C . ALA B 1 54 ? 9.555 19.281 6.562 1 90.88 54 ALA B C 1
ATOM 1448 O O . ALA B 1 54 ? 10.398 18.938 7.395 1 90.88 54 ALA B O 1
ATOM 1449 N N . GLY B 1 55 ? 9.305 18.609 5.402 1 87.06 55 GLY B N 1
ATOM 1450 C CA . GLY B 1 55 ? 10.117 17.453 5.059 1 87.06 55 GLY B CA 1
ATOM 1451 C C . GLY B 1 55 ? 11.602 17.703 5.16 1 87.06 55 GLY B C 1
ATOM 1452 O O . GLY B 1 55 ? 12.328 16.953 5.816 1 87.06 55 GLY B O 1
ATOM 1453 N N . VAL B 1 56 ? 12.078 18.828 4.586 1 86.06 56 VAL B N 1
ATOM 1454 C CA . VAL B 1 56 ? 13.5 19.156 4.52 1 86.06 56 VAL B CA 1
ATOM 1455 C C . VAL B 1 56 ? 14.039 19.406 5.926 1 86.06 56 VAL B C 1
ATOM 1457 O O . VAL B 1 56 ? 15.25 19.344 6.148 1 86.06 56 VAL B O 1
ATOM 1460 N N . GLN B 1 57 ? 13.148 19.656 6.848 1 92.19 57 GLN B N 1
ATOM 1461 C CA . GLN B 1 57 ? 13.547 19.953 8.219 1 92.19 57 GLN B CA 1
ATOM 1462 C C . GLN B 1 57 ? 13.359 18.734 9.117 1 92.19 57 GLN B C 1
ATOM 1464 O O . GLN B 1 57 ? 13.539 18.812 10.336 1 92.19 57 GLN B O 1
ATOM 1469 N N . GLY B 1 58 ? 12.914 17.625 8.602 1 91.69 58 GLY B N 1
ATOM 1470 C CA . GLY B 1 58 ? 12.812 16.406 9.375 1 91.69 58 GLY B CA 1
ATOM 1471 C C . GLY B 1 58 ? 11.383 16.016 9.695 1 91.69 58 GLY B C 1
ATOM 1472 O O . GLY B 1 58 ? 11.141 15.219 10.602 1 91.69 58 GLY B O 1
ATOM 1473 N N . GLY B 1 59 ? 10.391 16.656 9.078 1 93.81 59 GLY B N 1
ATOM 1474 C CA . GLY B 1 59 ? 9 16.328 9.336 1 93.81 59 GLY B CA 1
ATOM 1475 C C . GLY B 1 59 ? 8.68 14.859 9.086 1 93.81 59 GLY B C 1
ATOM 1476 O O . GLY B 1 59 ? 7.871 14.266 9.805 1 93.81 59 GLY B O 1
ATOM 1477 N N . ASP B 1 60 ? 9.242 14.281 8.062 1 93.94 60 ASP B N 1
ATOM 1478 C CA . ASP B 1 60 ? 9.016 12.867 7.754 1 93.94 60 ASP B CA 1
ATOM 1479 C C . ASP B 1 60 ? 9.602 11.969 8.844 1 93.94 60 ASP B C 1
ATOM 1481 O O . ASP B 1 60 ? 9.062 10.906 9.133 1 93.94 60 ASP B O 1
ATOM 1485 N N . GLN B 1 61 ? 10.742 12.391 9.461 1 94.19 61 GLN B N 1
ATOM 1486 C CA . GLN B 1 61 ? 11.32 11.617 10.562 1 94.19 61 GLN B CA 1
ATOM 1487 C C . GLN B 1 61 ? 10.438 11.68 11.805 1 94.19 61 GLN B C 1
ATOM 1489 O O . GLN B 1 61 ? 10.352 10.703 12.555 1 94.19 61 GLN B O 1
ATOM 1494 N N . GLN B 1 62 ? 9.828 12.836 12.016 1 96 62 GLN B N 1
ATOM 1495 C CA . GLN B 1 62 ? 8.875 12.938 13.117 1 96 62 GLN B CA 1
ATOM 1496 C C . GLN B 1 62 ? 7.727 11.945 12.945 1 96 62 GLN B C 1
ATOM 1498 O O . GLN B 1 62 ? 7.34 11.266 13.891 1 96 62 GLN B O 1
ATOM 1503 N N . ILE B 1 63 ? 7.211 11.82 11.742 1 96.44 63 ILE B N 1
ATOM 1504 C CA . ILE B 1 63 ? 6.133 10.883 11.453 1 96.44 63 ILE B CA 1
ATOM 1505 C C . ILE B 1 63 ? 6.656 9.453 11.531 1 96.44 63 ILE B C 1
ATOM 1507 O O . ILE B 1 63 ? 5.992 8.57 12.086 1 96.44 63 ILE B O 1
ATOM 1511 N N . ALA B 1 64 ? 7.871 9.242 11.016 1 96.19 64 ALA B N 1
ATOM 1512 C CA . ALA B 1 64 ? 8.492 7.922 11.094 1 96.19 64 ALA B CA 1
ATOM 1513 C C . ALA B 1 64 ? 8.594 7.453 12.547 1 96.19 64 ALA B C 1
ATOM 1515 O O . ALA B 1 64 ? 8.328 6.285 12.852 1 96.19 64 ALA B O 1
ATOM 1516 N N . SER B 1 65 ? 8.992 8.359 13.391 1 96.69 65 SER B N 1
ATOM 1517 C CA . SER B 1 65 ? 9.094 8.039 14.805 1 96.69 65 SE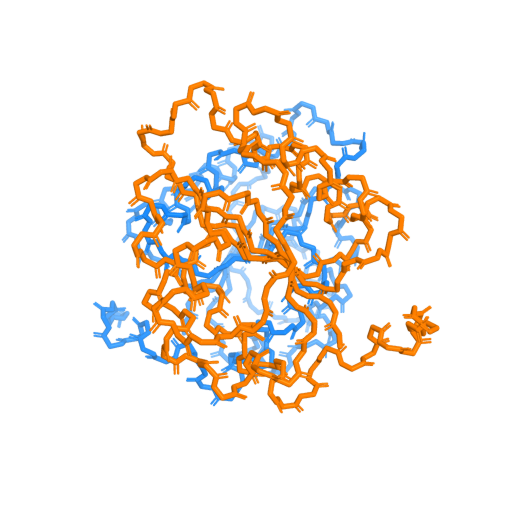R B CA 1
ATOM 1518 C C . SER B 1 65 ? 7.742 7.605 15.367 1 96.69 65 SER B C 1
ATOM 1520 O O . SER B 1 65 ? 7.668 6.672 16.172 1 96.69 65 SER B O 1
ATOM 1522 N N . ARG B 1 66 ? 6.703 8.195 14.961 1 96.38 66 ARG B N 1
ATOM 1523 C CA . ARG B 1 66 ? 5.363 7.844 15.422 1 96.38 66 ARG B CA 1
ATOM 1524 C C . ARG B 1 66 ? 4.93 6.488 14.867 1 96.38 66 ARG B C 1
ATOM 1526 O O . ARG B 1 66 ? 4.262 5.719 15.562 1 96.38 66 ARG B O 1
ATOM 1533 N N . ILE B 1 67 ? 5.246 6.207 13.641 1 96.19 67 ILE B N 1
ATOM 1534 C CA . ILE B 1 67 ? 4.98 4.891 13.07 1 96.19 67 ILE B CA 1
ATOM 1535 C C . ILE B 1 67 ? 5.711 3.822 13.875 1 96.19 67 ILE B C 1
ATOM 1537 O O . ILE B 1 67 ? 5.125 2.799 14.242 1 96.19 67 ILE B O 1
ATOM 1541 N N . ALA B 1 68 ? 6.973 4.129 14.219 1 95.38 68 ALA B N 1
ATOM 1542 C CA . ALA B 1 68 ? 7.789 3.191 14.984 1 95.38 68 ALA B CA 1
ATOM 1543 C C . ALA B 1 68 ? 7.168 2.912 16.359 1 95.38 68 ALA B C 1
ATOM 1545 O O . ALA B 1 68 ? 7.293 1.807 16.891 1 95.38 68 ALA B O 1
ATOM 1546 N N . CYS B 1 69 ? 6.438 3.871 16.859 1 95.62 69 CYS B N 1
ATOM 1547 C CA . CYS B 1 69 ? 5.816 3.742 18.172 1 95.62 69 CYS B CA 1
ATOM 1548 C C . CYS B 1 69 ? 4.379 3.26 18.047 1 95.62 69 CYS B C 1
ATOM 1550 O O . CYS B 1 69 ? 3.629 3.271 19.031 1 95.62 69 CYS B O 1
ATOM 1552 N N . ASN B 1 70 ? 4 2.891 16.875 1 94.69 70 ASN B N 1
ATOM 1553 C CA . ASN B 1 70 ? 2.66 2.389 16.594 1 94.69 70 ASN B CA 1
ATOM 1554 C C . ASN B 1 70 ? 1.595 3.436 16.906 1 94.69 70 ASN B C 1
ATOM 1556 O O . ASN B 1 70 ? 0.509 3.098 17.375 1 94.69 70 ASN B O 1
ATOM 1560 N N . GLU B 1 71 ? 1.901 4.73 16.609 1 95.81 71 GLU B N 1
ATOM 1561 C CA . GLU B 1 71 ? 0.985 5.836 16.875 1 95.81 71 GLU B CA 1
ATOM 1562 C C . GLU B 1 71 ? 0.297 6.289 15.586 1 95.81 71 GLU B C 1
ATOM 1564 O O . GLU B 1 71 ? -0.463 7.262 15.594 1 95.81 71 GLU B O 1
ATOM 1569 N N . VAL B 1 72 ? 0.589 5.641 14.508 1 97.06 72 VAL B N 1
ATOM 1570 C CA . VAL B 1 72 ? -0.045 5.875 13.211 1 97.06 72 VAL B CA 1
ATOM 1571 C C . VAL B 1 72 ? -0.752 4.602 12.75 1 97.06 72 VAL B C 1
ATOM 1573 O O . VAL B 1 72 ? -0.189 3.508 12.82 1 97.06 72 VAL B O 1
ATOM 1576 N N . ASP B 1 73 ? -1.938 4.75 12.219 1 97.06 73 ASP B N 1
ATOM 1577 C CA . ASP B 1 73 ? -2.732 3.586 11.844 1 97.06 73 ASP B CA 1
ATOM 1578 C C . ASP B 1 73 ? -2.773 3.418 10.328 1 97.06 73 ASP B C 1
ATOM 1580 O O . ASP B 1 73 ? -3.125 2.348 9.82 1 97.06 73 ASP B O 1
ATOM 1584 N N . LEU B 1 74 ? -2.494 4.469 9.688 1 98.19 74 LEU B N 1
ATOM 1585 C CA . LEU B 1 74 ? -2.521 4.488 8.227 1 98.19 74 LEU B CA 1
ATOM 1586 C C . LEU B 1 74 ? -1.576 5.555 7.68 1 98.19 74 LEU B C 1
ATOM 1588 O O . LEU B 1 74 ? -1.576 6.691 8.156 1 98.19 74 LEU B O 1
ATOM 1592 N N . LEU B 1 75 ? -0.747 5.176 6.742 1 98.38 75 LEU B N 1
ATOM 1593 C CA . LEU B 1 75 ? 0.139 6.133 6.082 1 98.38 75 LEU B CA 1
ATOM 1594 C C . LEU B 1 75 ? -0.253 6.32 4.621 1 98.38 75 LEU B C 1
ATOM 1596 O O . LEU B 1 75 ? -0.312 5.352 3.859 1 98.38 75 LEU B O 1
ATOM 1600 N N . LEU B 1 76 ? -0.58 7.516 4.273 1 98.56 76 LEU B N 1
ATOM 1601 C CA . LEU B 1 76 ? -0.704 7.91 2.875 1 98.56 76 LEU B CA 1
ATOM 1602 C C . LEU B 1 76 ? 0.492 8.75 2.438 1 98.56 76 LEU B C 1
ATOM 1604 O O . LEU B 1 76 ? 0.629 9.906 2.85 1 98.56 76 LEU B O 1
ATOM 1608 N N . PHE B 1 77 ? 1.367 8.141 1.689 1 97.5 77 PHE B N 1
ATOM 1609 C CA . PHE B 1 77 ? 2.596 8.773 1.213 1 97.5 77 PHE B CA 1
ATOM 1610 C C . PHE B 1 77 ? 2.621 8.82 -0.31 1 97.5 77 PHE B C 1
ATOM 1612 O O . PHE B 1 77 ? 3.02 7.855 -0.961 1 97.5 77 PHE B O 1
ATOM 1619 N N . PHE B 1 78 ? 2.193 10 -0.835 1 96.75 78 PHE B N 1
ATOM 1620 C CA . PHE B 1 78 ? 2.201 10.141 -2.287 1 96.75 78 PHE B CA 1
ATOM 1621 C C . PHE B 1 78 ? 3.596 10.492 -2.787 1 96.75 78 PHE B C 1
ATOM 1623 O O . PHE B 1 78 ? 4.062 11.617 -2.588 1 96.75 78 PHE B O 1
ATOM 1630 N N . ARG B 1 79 ? 4.164 9.57 -3.492 1 92.62 79 ARG B N 1
ATOM 1631 C CA . ARG B 1 79 ? 5.551 9.664 -3.939 1 92.62 79 ARG B CA 1
ATOM 1632 C C . ARG B 1 79 ? 5.621 10.023 -5.422 1 92.62 79 ARG B C 1
ATOM 1634 O O . ARG B 1 79 ? 4.727 9.672 -6.191 1 92.62 79 ARG B O 1
ATOM 1641 N N . ASP B 1 80 ? 6.688 10.805 -5.75 1 91.62 80 ASP B N 1
ATOM 1642 C CA . ASP B 1 80 ? 7.074 11.039 -7.137 1 91.62 80 ASP B CA 1
ATOM 1643 C C . ASP B 1 80 ? 8.281 10.188 -7.527 1 91.62 80 ASP B C 1
ATOM 1645 O O . ASP B 1 80 ? 9.422 10.578 -7.309 1 91.62 80 ASP B O 1
ATOM 1649 N N . PRO B 1 81 ? 8.031 9.023 -8.102 1 85.56 81 PRO B N 1
ATOM 1650 C CA . PRO B 1 81 ? 9.125 8.102 -8.398 1 85.56 81 PRO B CA 1
ATOM 1651 C C . PRO B 1 81 ? 10.086 8.633 -9.461 1 85.56 81 PRO B C 1
ATOM 1653 O O . PRO B 1 81 ? 11.172 8.078 -9.656 1 85.56 81 PRO B O 1
ATOM 1656 N N . ILE B 1 82 ? 9.742 9.688 -10.117 1 85.44 82 ILE B N 1
ATOM 1657 C CA . ILE B 1 82 ? 10.523 10.188 -11.242 1 85.44 82 ILE B CA 1
ATOM 1658 C C . ILE B 1 82 ? 11.312 11.422 -10.82 1 85.44 82 ILE B C 1
ATOM 1660 O O . ILE B 1 82 ? 12.523 11.508 -11.062 1 85.44 82 ILE B O 1
ATOM 1664 N N . ASN B 1 83 ? 10.773 12.336 -10.133 1 83.94 83 ASN B N 1
ATOM 1665 C CA . ASN B 1 83 ? 11.359 13.656 -9.945 1 83.94 83 ASN B CA 1
ATOM 1666 C C . ASN B 1 83 ? 11.664 13.938 -8.477 1 83.94 83 ASN B C 1
ATOM 1668 O O . ASN B 1 83 ? 11.953 15.078 -8.102 1 83.94 83 ASN B O 1
ATOM 1672 N N . ALA B 1 84 ? 11.539 12.906 -7.664 1 78.75 84 ALA B N 1
ATOM 1673 C CA . ALA B 1 84 ? 11.766 13.156 -6.242 1 78.75 84 ALA B CA 1
ATOM 1674 C C . ALA B 1 84 ? 13.148 13.75 -6 1 78.75 84 ALA B C 1
ATOM 1676 O O . ALA B 1 84 ? 14.148 13.258 -6.543 1 78.75 84 ALA B O 1
ATOM 1677 N N . LYS B 1 85 ? 13.172 14.727 -5.289 1 79.12 85 LYS B N 1
ATOM 1678 C CA . LYS B 1 85 ? 14.414 15.398 -4.918 1 79.12 85 LYS B CA 1
ATOM 1679 C C . LYS B 1 85 ? 15.047 14.734 -3.699 1 79.12 85 LYS B C 1
ATOM 1681 O O . LYS B 1 85 ? 14.359 14.094 -2.9 1 79.12 85 LYS B O 1
ATOM 1686 N N . PRO B 1 86 ? 16.422 14.852 -3.607 1 72.94 86 PRO B N 1
ATOM 1687 C CA . PRO B 1 86 ? 17.109 14.266 -2.453 1 72.94 86 PRO B CA 1
ATOM 1688 C C . PRO B 1 86 ? 16.562 14.773 -1.121 1 72.94 86 PRO B C 1
ATOM 1690 O O . PRO B 1 86 ? 16.609 14.062 -0.117 1 72.94 86 PRO B O 1
ATOM 1693 N N . SER B 1 87 ? 16.016 15.977 -1.078 1 70.25 87 SER B N 1
ATOM 1694 C CA . SER B 1 87 ? 15.531 16.594 0.152 1 70.25 87 SER B CA 1
ATOM 1695 C C . SER B 1 87 ? 14.156 16.062 0.535 1 70.25 87 SER B C 1
ATOM 1697 O O . SER B 1 87 ? 13.695 16.266 1.66 1 70.25 87 SER B O 1
ATOM 1699 N N . GLU B 1 88 ? 13.578 15.383 -0.344 1 78.88 88 GLU B N 1
ATOM 1700 C CA . GLU B 1 88 ? 12.234 14.883 -0.085 1 78.88 88 GLU B CA 1
ATOM 1701 C C . GLU B 1 88 ? 12.273 13.609 0.761 1 78.88 88 GLU B C 1
ATOM 1703 O O . GLU B 1 88 ? 13.281 12.906 0.782 1 78.88 88 GLU B O 1
ATOM 1708 N N . PRO B 1 89 ? 11.234 13.438 1.537 1 71.88 89 PRO B N 1
ATOM 1709 C CA . PRO B 1 89 ? 11.203 12.281 2.434 1 71.88 89 PRO B CA 1
ATOM 1710 C C . PRO B 1 89 ? 11.625 10.992 1.742 1 71.88 89 PRO B C 1
ATOM 1712 O O . PRO B 1 89 ? 11.281 10.766 0.578 1 71.88 89 PRO B O 1
ATOM 1715 N N . ASN B 1 90 ? 12.508 10.312 2.496 1 68 90 ASN B N 1
ATOM 1716 C CA . ASN B 1 90 ? 12.969 9.031 1.979 1 68 90 ASN B CA 1
ATOM 1717 C C . ASN B 1 90 ? 11.898 7.949 2.131 1 68 90 ASN B C 1
ATOM 1719 O O . ASN B 1 90 ? 11.406 7.707 3.234 1 68 90 ASN B O 1
ATOM 1723 N N . GLU B 1 91 ? 11.547 7.352 1.146 1 72.38 91 GLU B N 1
ATOM 1724 C CA . GLU B 1 91 ? 10.5 6.336 1.061 1 72.38 91 GLU B CA 1
ATOM 1725 C C . GLU B 1 91 ? 10.914 5.059 1.785 1 72.38 91 GLU B C 1
ATOM 1727 O O . GLU B 1 91 ? 10.078 4.406 2.42 1 72.38 91 GLU B O 1
ATOM 1732 N N . MET B 1 92 ? 12.219 4.922 1.87 1 80.19 92 MET B N 1
ATOM 1733 C CA . MET B 1 92 ? 12.648 3.6 2.312 1 80.19 92 MET B CA 1
ATOM 1734 C C . MET B 1 92 ? 12.406 3.42 3.807 1 80.19 92 MET B C 1
ATOM 1736 O O . MET B 1 92 ? 11.906 2.379 4.238 1 80.19 92 MET B O 1
ATOM 1740 N N . THR B 1 93 ? 12.727 4.469 4.57 1 87.5 93 THR B N 1
ATOM 1741 C CA . THR B 1 93 ? 12.555 4.359 6.016 1 87.5 93 THR B CA 1
ATOM 1742 C C . THR B 1 93 ? 11.07 4.238 6.371 1 87.5 93 THR B C 1
ATOM 1744 O O . THR B 1 93 ? 10.68 3.352 7.133 1 87.5 93 THR B O 1
ATOM 1747 N N . LEU B 1 94 ? 10.242 5.055 5.812 1 93.38 94 LEU B N 1
ATOM 1748 C CA . LEU B 1 94 ? 8.82 5.059 6.117 1 93.38 94 LEU B CA 1
ATOM 1749 C C . LEU B 1 94 ? 8.172 3.736 5.711 1 93.38 94 LEU B C 1
ATOM 1751 O O . LEU B 1 94 ? 7.434 3.137 6.492 1 93.38 94 LEU B O 1
ATOM 1755 N N . LEU B 1 95 ? 8.508 3.283 4.496 1 92.5 95 LEU B N 1
ATOM 1756 C CA . LEU B 1 95 ? 7.938 2.041 3.988 1 92.5 95 LEU B CA 1
ATOM 1757 C C . LEU B 1 95 ? 8.398 0.851 4.824 1 92.5 95 LEU B C 1
ATOM 1759 O O . LEU B 1 95 ? 7.594 -0.022 5.16 1 92.5 95 LEU B O 1
ATOM 1763 N N . ARG B 1 96 ? 9.656 0.844 5.152 1 92.25 96 ARG B N 1
ATOM 1764 C CA . ARG B 1 96 ? 10.203 -0.223 5.984 1 92.25 96 ARG B CA 1
ATOM 1765 C C . ARG B 1 96 ? 9.5 -0.287 7.332 1 92.25 96 ARG B C 1
ATOM 1767 O O . ARG B 1 96 ? 9.117 -1.366 7.789 1 92.25 96 ARG B O 1
ATOM 1774 N N . LEU B 1 97 ? 9.367 0.844 7.977 1 94.75 97 LEU B N 1
ATOM 1775 C CA . LEU B 1 97 ? 8.734 0.892 9.289 1 94.75 97 LEU B CA 1
ATOM 1776 C C . LEU B 1 97 ? 7.289 0.41 9.211 1 94.75 97 LEU B C 1
ATOM 1778 O O . LEU B 1 97 ? 6.816 -0.299 10.102 1 94.75 97 LEU B O 1
ATOM 1782 N N . CYS B 1 98 ? 6.578 0.806 8.133 1 96.25 98 CYS B N 1
ATOM 1783 C CA . CYS B 1 98 ? 5.207 0.336 7.965 1 96.25 98 CYS B CA 1
ATOM 1784 C C . CYS B 1 98 ? 5.164 -1.181 7.824 1 96.25 98 CYS B C 1
ATOM 1786 O O . CYS B 1 98 ? 4.27 -1.833 8.367 1 96.25 98 CYS B O 1
ATOM 1788 N N . ASP B 1 99 ? 6.105 -1.742 7.094 1 94.19 99 ASP B N 1
ATOM 1789 C CA . ASP B 1 99 ? 6.156 -3.189 6.914 1 94.19 99 ASP B CA 1
ATOM 1790 C C . ASP B 1 99 ? 6.48 -3.896 8.227 1 94.19 99 ASP B C 1
ATOM 1792 O O . ASP B 1 99 ? 5.898 -4.938 8.539 1 94.19 99 ASP B O 1
ATOM 1796 N N . VAL B 1 100 ? 7.441 -3.307 9.016 1 94.44 100 VAL B N 1
ATOM 1797 C CA . VAL B 1 100 ? 7.867 -3.891 10.289 1 94.44 100 VAL B CA 1
ATOM 1798 C C . VAL B 1 100 ? 6.695 -3.904 11.266 1 94.44 100 VAL B C 1
ATOM 1800 O O . VAL B 1 100 ? 6.461 -4.902 11.953 1 94.44 100 VAL B O 1
ATOM 1803 N N . HIS B 1 101 ? 5.926 -2.877 11.266 1 94.5 101 HIS B N 1
ATOM 1804 C CA . HIS B 1 101 ? 4.879 -2.719 12.266 1 94.5 101 HIS B CA 1
ATOM 1805 C C . HIS B 1 101 ? 3.506 -3.037 11.688 1 94.5 101 HIS B C 1
ATOM 1807 O O . HIS B 1 101 ? 2.486 -2.842 12.352 1 94.5 101 HIS B O 1
ATOM 1813 N N . ASN B 1 102 ? 3.488 -3.482 10.438 1 94.81 102 ASN B N 1
ATOM 1814 C CA . ASN B 1 102 ? 2.277 -3.904 9.742 1 94.81 102 ASN B CA 1
ATOM 1815 C C . ASN B 1 102 ? 1.232 -2.793 9.711 1 94.81 102 ASN B C 1
ATOM 1817 O O . ASN B 1 102 ? 0.07 -3.016 10.055 1 94.81 102 ASN B O 1
ATOM 1821 N N . ILE B 1 103 ? 1.668 -1.62 9.375 1 96.62 103 ILE B N 1
ATOM 1822 C CA . ILE B 1 103 ? 0.798 -0.461 9.203 1 96.62 103 ILE B CA 1
ATOM 1823 C C . ILE B 1 103 ? 0.337 -0.371 7.75 1 96.62 103 ILE B C 1
ATOM 1825 O O . ILE B 1 103 ? 1.157 -0.381 6.832 1 96.62 103 ILE B O 1
ATOM 1829 N N . PRO B 1 104 ? -0.991 -0.32 7.531 1 97.94 104 PRO B N 1
ATOM 1830 C CA . PRO B 1 104 ? -1.457 -0.099 6.16 1 97.94 104 PRO B CA 1
ATOM 1831 C C . PRO B 1 104 ? -0.887 1.175 5.543 1 97.94 104 PRO B C 1
ATOM 1833 O O . PRO B 1 104 ? -0.768 2.197 6.223 1 97.94 104 PRO B O 1
ATOM 1836 N N . MET B 1 105 ? -0.53 1.081 4.219 1 97.75 105 MET B N 1
ATOM 1837 C CA . MET B 1 105 ? 0.077 2.26 3.604 1 97.75 105 MET B CA 1
ATOM 1838 C C . MET B 1 105 ? -0.217 2.305 2.107 1 97.75 105 MET B C 1
ATOM 1840 O O . MET B 1 105 ? -0.486 1.271 1.491 1 97.75 105 MET B O 1
ATOM 1844 N N . ALA B 1 106 ? -0.214 3.49 1.59 1 98.25 106 ALA B N 1
ATOM 1845 C CA . ALA B 1 106 ? -0.32 3.744 0.156 1 98.25 106 ALA B CA 1
ATOM 1846 C C . ALA B 1 106 ? 0.782 4.688 -0.317 1 98.25 106 ALA B C 1
ATOM 1848 O O . ALA B 1 106 ? 1.085 5.684 0.349 1 98.25 106 ALA B O 1
ATOM 1849 N N . THR B 1 107 ? 1.352 4.367 -1.488 1 96.25 107 THR B N 1
ATOM 1850 C CA . THR B 1 107 ? 2.348 5.266 -2.055 1 96.25 107 THR B CA 1
ATOM 1851 C C . THR B 1 107 ? 1.838 5.891 -3.352 1 96.25 107 THR B C 1
ATOM 1853 O O . THR B 1 107 ? 2.547 6.668 -3.994 1 96.25 107 THR B O 1
ATOM 1856 N N . ASN B 1 108 ? 0.65 5.535 -3.738 1 96.19 108 ASN B N 1
ATOM 1857 C CA . ASN B 1 108 ? -0.016 6.145 -4.883 1 96.19 108 ASN B CA 1
ATOM 1858 C C . ASN B 1 108 ? -1.524 6.238 -4.672 1 96.19 108 ASN B C 1
ATOM 1860 O O . ASN B 1 108 ? -2.061 5.652 -3.73 1 96.19 108 ASN B O 1
ATOM 1864 N N . ILE B 1 109 ? -2.16 7.012 -5.5 1 96.44 109 ILE B N 1
ATOM 1865 C CA . ILE B 1 109 ? -3.555 7.387 -5.277 1 96.44 109 ILE B CA 1
ATOM 1866 C C . ILE B 1 109 ? -4.453 6.168 -5.477 1 96.44 109 ILE B C 1
ATOM 1868 O O . ILE B 1 109 ? -5.465 6.016 -4.793 1 96.44 109 ILE B O 1
ATOM 1872 N N . ALA B 1 110 ? -4.137 5.258 -6.352 1 96.31 110 ALA B N 1
ATOM 1873 C CA . ALA B 1 110 ? -4.957 4.07 -6.574 1 96.31 110 ALA B CA 1
ATOM 1874 C C . ALA B 1 110 ? -5.047 3.223 -5.309 1 96.31 110 ALA B C 1
ATOM 1876 O O . ALA B 1 110 ? -6.133 2.768 -4.938 1 96.31 110 ALA B O 1
ATOM 1877 N N . THR B 1 111 ? -3.918 2.994 -4.664 1 98.12 111 THR B N 1
ATOM 1878 C CA . THR B 1 111 ? -3.9 2.268 -3.4 1 98.12 111 THR B CA 1
ATOM 1879 C C . THR B 1 111 ? -4.648 3.041 -2.32 1 98.12 111 THR B C 1
ATOM 1881 O O . THR B 1 111 ? -5.469 2.473 -1.598 1 98.12 111 THR B O 1
ATOM 1884 N N . ALA B 1 112 ? -4.395 4.348 -2.264 1 98.5 112 ALA B N 1
ATOM 1885 C CA . ALA B 1 112 ? -4.98 5.207 -1.238 1 98.5 112 ALA B CA 1
ATOM 1886 C C . ALA B 1 112 ? -6.504 5.18 -1.305 1 98.5 112 ALA B C 1
ATOM 1888 O O . ALA B 1 112 ? -7.176 5.152 -0.271 1 98.5 112 ALA B O 1
ATOM 1889 N N . GLU B 1 113 ? -7.047 5.152 -2.475 1 97.38 113 GLU B N 1
ATOM 1890 C CA . GLU B 1 113 ? -8.5 5.18 -2.645 1 97.38 113 GLU B CA 1
ATOM 1891 C C . GLU B 1 113 ? -9.141 3.906 -2.098 1 97.38 113 GLU B C 1
ATOM 1893 O O . GLU B 1 113 ? -10.188 3.961 -1.45 1 97.38 113 GLU B O 1
ATOM 1898 N N . VAL B 1 114 ? -8.516 2.832 -2.314 1 97.69 114 VAL B N 1
ATOM 1899 C CA . VAL B 1 114 ? -9.055 1.591 -1.772 1 97.69 114 VAL B CA 1
ATOM 1900 C C . VAL B 1 114 ? -8.969 1.609 -0.248 1 97.69 114 VAL B C 1
ATOM 1902 O O . VAL B 1 114 ? -9.914 1.218 0.44 1 97.69 114 VAL B O 1
ATOM 1905 N N . LEU B 1 115 ? -7.848 2.088 0.253 1 98.19 115 LEU B N 1
ATOM 1906 C CA . LEU B 1 115 ? -7.648 2.107 1.698 1 98.19 115 LEU B CA 1
ATOM 1907 C C . LEU B 1 115 ? -8.648 3.037 2.373 1 98.19 115 LEU B C 1
ATOM 1909 O O . LEU B 1 115 ? -9.164 2.725 3.449 1 98.19 115 LEU B O 1
ATOM 1913 N N . ILE B 1 116 ? -8.938 4.168 1.741 1 97.5 116 ILE B N 1
ATOM 1914 C CA . ILE B 1 116 ? -9.844 5.133 2.348 1 97.5 116 ILE B CA 1
ATOM 1915 C C . ILE B 1 116 ? -11.266 4.57 2.357 1 97.5 116 ILE B C 1
ATOM 1917 O O . ILE B 1 116 ? -12 4.75 3.328 1 97.5 116 ILE B O 1
ATOM 1921 N N . HIS B 1 117 ? -11.672 3.887 1.326 1 96.56 117 HIS B N 1
ATOM 1922 C CA . HIS B 1 117 ? -12.977 3.227 1.323 1 96.56 117 HIS B CA 1
ATOM 1923 C C . HIS B 1 117 ? -13.039 2.127 2.379 1 96.56 117 HIS B C 1
ATOM 1925 O O . HIS B 1 117 ? -14.07 1.95 3.035 1 96.56 117 HIS B O 1
ATOM 1931 N N . GLY B 1 118 ? -11.938 1.363 2.479 1 96.19 118 GLY B N 1
ATOM 1932 C CA . GLY B 1 118 ? -11.867 0.374 3.541 1 96.19 118 GLY B CA 1
ATOM 1933 C C . GLY B 1 118 ? -12 0.976 4.93 1 96.19 118 GLY B C 1
ATOM 1934 O O . GLY B 1 118 ? -12.648 0.398 5.801 1 96.19 118 GLY B O 1
ATOM 1935 N N . LEU B 1 119 ? -11.344 2.098 5.082 1 94.88 119 LEU B N 1
ATOM 1936 C CA . LEU B 1 119 ? -11.445 2.822 6.344 1 94.88 119 LEU B CA 1
ATOM 1937 C C . LEU B 1 119 ? -12.898 3.16 6.66 1 94.88 119 LEU B C 1
ATOM 1939 O O . LEU B 1 119 ? -13.367 2.92 7.777 1 94.88 119 LEU B O 1
ATOM 1943 N N . GLU B 1 120 ? -13.594 3.658 5.691 1 94.88 120 GLU B N 1
ATOM 1944 C CA . GLU B 1 120 ? -15 4.031 5.844 1 94.88 120 GLU B CA 1
ATOM 1945 C C . GLU B 1 120 ? -15.852 2.822 6.203 1 94.88 120 GLU B C 1
ATOM 1947 O O . GLU B 1 120 ? -16.797 2.934 6.984 1 94.88 120 GLU B O 1
ATOM 1952 N N . ARG B 1 121 ? -15.484 1.674 5.738 1 95 121 ARG B N 1
ATOM 1953 C CA . ARG B 1 121 ? -16.297 0.469 5.898 1 95 121 ARG B CA 1
ATOM 1954 C C . ARG B 1 121 ? -15.883 -0.303 7.148 1 95 121 ARG B C 1
ATOM 1956 O O . ARG B 1 121 ? -16.453 -1.347 7.457 1 95 121 ARG B O 1
ATOM 1963 N N . GLY B 1 122 ? -14.828 0.121 7.785 1 93.25 122 GLY B N 1
ATOM 1964 C CA . GLY B 1 122 ? -14.406 -0.5 9.031 1 93.25 122 GLY B CA 1
ATOM 1965 C C . GLY B 1 122 ? -13.383 -1.6 8.836 1 93.25 122 GLY B C 1
ATOM 1966 O O . GLY B 1 122 ? -13.133 -2.393 9.75 1 93.25 122 GLY B O 1
ATOM 1967 N N . ASP B 1 123 ? -12.766 -1.691 7.633 1 93.31 123 ASP B N 1
ATOM 1968 C CA . ASP B 1 123 ? -11.789 -2.738 7.348 1 93.31 123 ASP B CA 1
ATOM 1969 C C . ASP B 1 123 ? -10.547 -2.58 8.219 1 93.31 123 ASP B C 1
ATOM 1971 O O . ASP B 1 123 ? -9.773 -3.525 8.383 1 93.31 123 ASP B O 1
ATOM 1975 N N . LEU B 1 124 ? -10.297 -1.408 8.766 1 92.81 124 LEU B N 1
ATOM 1976 C CA . LEU B 1 124 ? -9.086 -1.147 9.547 1 92.81 124 LEU B CA 1
ATOM 1977 C C . LEU B 1 124 ? -9.406 -1.091 11.039 1 92.81 124 LEU B C 1
ATOM 1979 O O . LEU B 1 124 ? -8.539 -0.76 11.852 1 92.81 124 LEU B O 1
ATOM 1983 N N . ASP B 1 125 ? -10.57 -1.503 11.438 1 90.25 125 ASP B N 1
ATOM 1984 C CA . ASP B 1 125 ? -11 -1.369 12.828 1 90.25 125 ASP B CA 1
ATOM 1985 C C . ASP B 1 125 ? -10.203 -2.287 13.742 1 90.25 125 ASP B C 1
ATOM 1987 O O . ASP B 1 125 ? -10.141 -2.064 14.953 1 90.25 125 ASP B O 1
ATOM 1991 N N . TRP B 1 126 ? -9.664 -3.326 13.203 1 85.19 126 TRP B N 1
ATOM 1992 C CA . TRP B 1 126 ? -8.844 -4.23 14.008 1 85.19 126 TRP B CA 1
ATOM 1993 C C . TRP B 1 126 ? -7.676 -3.49 14.641 1 85.19 126 TRP B C 1
ATOM 1995 O O . TRP B 1 126 ? -7.168 -3.9 15.688 1 85.19 126 TRP B O 1
ATOM 2005 N N . ARG B 1 127 ? -7.172 -2.439 13.992 1 84.44 127 ARG B N 1
ATOM 2006 C CA . ARG B 1 127 ? -6.07 -1.647 14.523 1 84.44 127 ARG B CA 1
ATOM 2007 C C . ARG B 1 127 ? -6.445 -1.018 15.867 1 84.44 127 ARG B C 1
ATOM 2009 O O . ARG B 1 127 ? -5.59 -0.85 16.734 1 84.44 127 ARG B O 1
ATOM 2016 N N . ASP B 1 128 ? -7.684 -0.644 15.945 1 78.81 128 ASP B N 1
ATOM 2017 C CA . ASP B 1 128 ? -8.164 -0.037 17.188 1 78.81 128 ASP B CA 1
ATOM 2018 C C . ASP B 1 128 ? -8.133 -1.04 18.328 1 78.81 128 ASP B C 1
ATOM 2020 O O . ASP B 1 128 ? -7.965 -0.657 19.5 1 78.81 128 ASP B O 1
ATOM 2024 N N . ILE B 1 129 ? -8.297 -2.289 17.984 1 72.38 129 ILE B N 1
ATOM 2025 C CA . ILE B 1 129 ? -8.336 -3.336 19 1 72.38 129 ILE B CA 1
ATOM 2026 C C . ILE B 1 129 ? -6.922 -3.691 19.438 1 72.38 129 ILE B C 1
ATOM 2028 O O . ILE B 1 129 ? -6.652 -3.834 20.641 1 72.38 129 ILE B O 1
ATOM 2032 N N . VAL B 1 130 ? -6.008 -3.732 18.516 1 70.62 130 VAL B N 1
ATOM 2033 C CA . VAL B 1 130 ? -4.648 -4.168 18.812 1 70.62 130 VAL B CA 1
ATOM 2034 C C . VAL B 1 130 ? -3.855 -3.01 19.422 1 70.62 130 VAL B C 1
ATOM 2036 O O . VAL B 1 130 ? -3.012 -3.215 20.297 1 70.62 130 VAL B O 1
ATOM 2039 N N . HIS B 1 131 ? -4.141 -1.8 18.938 1 70 131 HIS B N 1
ATOM 2040 C CA . HIS B 1 131 ? -3.457 -0.617 19.453 1 70 131 HIS B CA 1
ATOM 2041 C C . HIS B 1 131 ? -4.453 0.463 19.859 1 70 131 HIS B C 1
ATOM 2043 O O . HIS B 1 131 ? -4.613 1.462 19.156 1 70 131 HIS B O 1
ATOM 2049 N N . PRO B 1 132 ? -5.195 0.138 21.062 1 58.03 132 PRO B N 1
ATOM 2050 C CA . PRO B 1 132 ? -6.199 1.13 21.469 1 58.03 132 PRO B CA 1
ATOM 2051 C C . PRO B 1 132 ? -5.602 2.521 21.672 1 58.03 132 PRO B C 1
ATOM 2053 O O . PRO B 1 132 ? -4.488 2.648 22.188 1 58.03 132 PRO B O 1
ATOM 2056 N N . GLN B 1 133 ? -5.984 3.461 20.766 1 54.16 133 GLN B N 1
ATOM 2057 C CA . GLN B 1 133 ? -5.539 4.836 20.984 1 54.16 133 GLN B CA 1
ATOM 20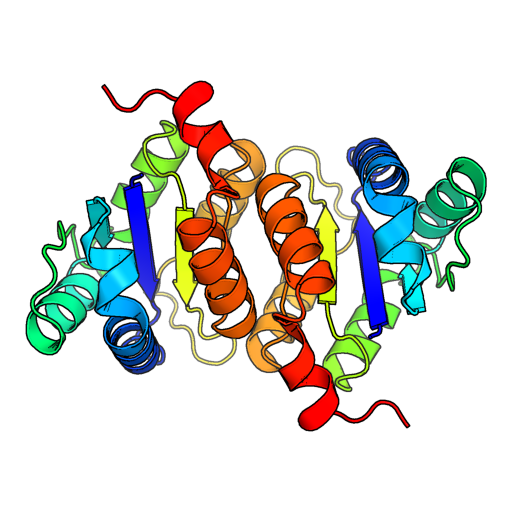58 C C . GLN B 1 133 ? -6.051 5.375 22.312 1 54.16 133 GLN B C 1
ATOM 2060 O O . GLN B 1 133 ? -7.211 5.164 22.672 1 54.16 133 GLN B O 1
ATOM 2065 N N . ASN B 1 134 ? -5.258 5.398 23.234 1 44.31 134 ASN B N 1
ATOM 2066 C CA . ASN B 1 134 ? -5.672 5.965 24.516 1 44.31 134 ASN B CA 1
ATOM 2067 C C . ASN B 1 134 ? -6.176 7.395 24.359 1 44.31 134 ASN B C 1
ATOM 2069 O O . ASN B 1 134 ? -5.621 8.172 23.578 1 44.31 134 ASN B O 1
#

Solvent-accessible surface area (backbone atoms only — not comparable to full-atom values): 13923 Å² total; per-residue (Å²): 101,32,36,37,40,44,50,31,80,92,31,35,65,57,51,35,51,50,48,51,76,40,36,77,64,54,65,73,37,49,36,34,19,22,24,60,54,21,50,53,34,25,74,74,58,66,48,73,50,51,56,45,41,36,44,79,73,42,12,48,56,56,51,38,52,33,42,71,68,64,65,42,57,30,38,43,36,34,59,47,80,82,74,64,52,91,61,39,68,64,60,62,62,49,52,36,44,26,43,74,67,47,34,27,51,20,48,28,67,51,26,37,52,32,47,54,54,24,50,74,71,48,67,56,50,64,51,49,70,77,51,61,78,127,101,31,36,36,43,43,52,32,80,93,31,36,65,57,50,34,52,50,49,51,77,41,38,77,64,54,65,74,36,48,35,35,20,22,23,63,54,21,50,53,34,26,73,74,59,68,48,73,50,50,55,46,41,36,45,79,72,43,11,48,55,56,51,40,52,33,41,72,67,63,64,41,57,30,38,41,36,34,59,48,79,83,75,62,50,91,60,39,67,64,61,64,64,50,51,36,42,26,44,74,66,47,34,26,51,18,47,29,67,51,26,37,52,32,47,54,53,25,50,72,72,49,66,57,49,63,50,48,71,78,50,59,78,124

Radius of gyration: 17.74 Å; Cα contacts (8 Å, |Δi|>4): 516; chains: 2; bounding box: 37×52×48 Å